Protein AF-A0A6G0NW87-F1 (afdb_monomer_lite)

Radius of gyration: 40.59 Å; chains: 1; bounding box: 112×56×101 Å

Structure (mmCIF, N/CA/C/O backbone):
data_AF-A0A6G0NW87-F1
#
_entry.id   AF-A0A6G0NW87-F1
#
loop_
_atom_site.group_PDB
_atom_site.id
_atom_site.type_symbol
_atom_site.label_atom_id
_atom_site.label_alt_id
_atom_site.label_comp_id
_atom_site.label_asym_id
_atom_site.label_entity_id
_atom_site.label_seq_id
_atom_site.pdbx_PDB_ins_code
_atom_site.Cartn_x
_atom_site.Cartn_y
_atom_site.Cartn_z
_atom_site.occupancy
_atom_site.B_iso_or_equiv
_atom_site.auth_seq_id
_atom_site.auth_comp_id
_atom_site.auth_asym_id
_atom_site.auth_atom_id
_atom_site.pdbx_PDB_model_num
ATOM 1 N N . MET A 1 1 ? 10.440 3.940 61.551 1.00 37.56 1 MET A N 1
ATOM 2 C CA . MET A 1 1 ? 10.810 2.574 61.961 1.00 37.56 1 MET A CA 1
ATOM 3 C C . MET A 1 1 ? 10.894 1.758 60.684 1.00 37.56 1 MET A C 1
ATOM 5 O O . MET A 1 1 ? 9.942 1.067 60.349 1.00 37.56 1 MET A O 1
ATOM 9 N N . ASP A 1 2 ? 11.809 2.117 59.775 1.00 33.50 2 ASP A N 1
ATOM 10 C CA . ASP A 1 2 ? 13.285 1.908 59.843 1.00 33.50 2 ASP A CA 1
ATOM 11 C C . ASP A 1 2 ? 13.566 0.399 59.711 1.00 33.50 2 ASP A C 1
ATOM 13 O O . ASP A 1 2 ? 12.894 -0.387 60.368 1.00 33.50 2 ASP A O 1
ATOM 17 N N . ASP A 1 3 ? 14.457 -0.127 58.872 1.00 35.22 3 ASP A N 1
ATOM 18 C CA . ASP A 1 3 ? 15.722 0.354 58.295 1.00 35.22 3 ASP A CA 1
ATOM 19 C C . ASP A 1 3 ? 16.051 -0.654 57.150 1.00 35.22 3 ASP A C 1
ATOM 21 O O . ASP A 1 3 ? 15.771 -1.843 57.297 1.00 35.22 3 ASP A O 1
ATOM 25 N N . SER A 1 4 ? 16.322 -0.280 55.897 1.00 35.00 4 SER A N 1
ATOM 26 C CA . SER A 1 4 ? 17.583 0.213 55.316 1.00 35.00 4 SER A CA 1
ATOM 27 C C . SER A 1 4 ? 18.805 -0.737 55.368 1.00 35.00 4 SER A C 1
ATOM 29 O O . SER A 1 4 ? 19.222 -1.208 56.415 1.00 35.00 4 SER A O 1
ATOM 31 N N . THR A 1 5 ? 19.425 -0.881 54.181 1.00 36.75 5 THR A N 1
ATOM 32 C CA . THR A 1 5 ? 20.883 -1.018 53.926 1.00 36.75 5 THR A CA 1
ATOM 33 C C . THR A 1 5 ? 21.513 -2.400 54.202 1.00 36.75 5 THR A C 1
ATOM 35 O O . THR A 1 5 ? 21.453 -2.940 55.295 1.00 36.75 5 THR A O 1
ATOM 38 N N . THR A 1 6 ? 22.194 -3.063 53.254 1.00 41.62 6 THR A N 1
ATOM 39 C CA . THR A 1 6 ? 23.522 -2.663 52.735 1.00 41.62 6 THR A CA 1
ATOM 40 C C . THR A 1 6 ? 23.941 -3.478 51.494 1.00 41.62 6 THR A C 1
ATOM 42 O O . THR A 1 6 ? 23.507 -4.617 51.340 1.00 41.62 6 THR A O 1
ATOM 45 N N . ALA A 1 7 ? 24.866 -2.892 50.713 1.00 37.69 7 ALA A N 1
ATOM 46 C CA . ALA A 1 7 ? 25.630 -3.363 49.540 1.00 37.69 7 ALA A CA 1
ATOM 47 C C . ALA A 1 7 ? 25.109 -2.751 48.223 1.00 37.69 7 ALA A C 1
ATOM 49 O O . ALA A 1 7 ? 24.300 -3.343 47.522 1.00 37.69 7 ALA A O 1
ATOM 50 N N . GLU A 1 8 ? 25.425 -1.512 47.832 1.00 30.61 8 GLU A N 1
ATOM 51 C CA . GLU A 1 8 ? 26.695 -0.765 47.887 1.00 30.61 8 GLU A CA 1
ATOM 52 C C . GLU A 1 8 ? 27.851 -1.497 47.197 1.00 30.61 8 GLU A C 1
ATOM 54 O O . GLU A 1 8 ? 28.526 -2.316 47.806 1.00 30.61 8 GLU A O 1
ATOM 59 N N . THR A 1 9 ? 28.079 -1.186 45.914 1.00 38.50 9 THR A N 1
ATOM 60 C CA . THR A 1 9 ? 29.419 -1.068 45.311 1.00 38.50 9 THR A CA 1
ATOM 61 C C . THR A 1 9 ? 29.331 -0.282 43.994 1.00 38.50 9 THR A C 1
ATOM 63 O O . THR A 1 9 ? 28.805 -0.749 42.989 1.00 38.50 9 THR A O 1
ATOM 66 N N . MET A 1 10 ? 29.916 0.919 44.050 1.00 41.19 10 MET A N 1
ATOM 67 C CA . MET A 1 10 ? 30.551 1.695 42.973 1.00 41.19 10 MET A CA 1
ATOM 68 C C . MET A 1 10 ? 29.694 2.523 42.003 1.00 41.19 10 MET A C 1
ATOM 70 O O . MET A 1 10 ? 29.423 2.176 40.856 1.00 41.19 10 MET A O 1
ATOM 74 N N . ARG A 1 11 ? 29.447 3.757 42.458 1.00 34.72 11 ARG A N 1
ATOM 75 C CA . ARG A 1 11 ? 29.495 4.985 41.651 1.00 34.72 11 ARG A CA 1
ATOM 76 C C . ARG A 1 11 ? 30.928 5.561 41.650 1.00 34.72 11 ARG A C 1
ATOM 78 O O . ARG A 1 11 ? 31.641 5.394 42.630 1.00 34.72 11 ARG A O 1
ATOM 85 N N . GLN A 1 12 ? 31.217 6.355 40.609 1.00 32.53 12 GLN A N 1
ATOM 86 C CA . GLN A 1 12 ? 32.223 7.438 40.484 1.00 32.53 12 GLN A CA 1
ATOM 87 C C . GLN A 1 12 ? 33.664 7.130 40.029 1.00 32.53 12 GLN A C 1
ATOM 89 O O . GLN A 1 12 ? 34.479 6.622 40.783 1.00 32.53 12 GLN A O 1
ATOM 94 N N . ALA A 1 13 ? 33.995 7.640 38.833 1.00 32.34 13 ALA A N 1
ATOM 95 C CA . ALA A 1 13 ? 35.024 8.669 38.572 1.00 32.34 13 ALA A CA 1
ATOM 96 C C . ALA A 1 13 ? 34.841 9.132 37.103 1.00 32.34 13 ALA A C 1
ATOM 98 O O . ALA A 1 13 ? 34.833 8.312 36.196 1.00 32.34 13 ALA A O 1
ATOM 99 N N . ALA A 1 14 ? 34.382 10.347 36.790 1.00 29.59 14 ALA A N 1
ATOM 100 C CA . ALA A 1 14 ? 35.086 11.631 36.837 1.00 29.59 14 ALA A CA 1
ATOM 101 C C . ALA A 1 14 ? 36.336 11.713 35.928 1.00 29.59 14 ALA A C 1
ATOM 103 O O . ALA A 1 14 ? 37.413 11.269 36.291 1.00 29.59 14 ALA A O 1
ATOM 104 N N . SER A 1 15 ? 36.157 12.413 34.799 1.00 31.42 15 SER A N 1
ATOM 105 C CA . SER A 1 15 ? 37.008 13.516 34.323 1.00 31.42 15 SER A CA 1
ATOM 106 C C . SER A 1 15 ? 38.495 13.257 34.023 1.00 31.42 15 SER A C 1
ATOM 108 O O . SER A 1 15 ? 39.329 13.281 34.922 1.00 31.42 15 SER A O 1
ATOM 110 N N . THR A 1 16 ? 38.868 13.210 32.737 1.00 34.62 16 THR A N 1
ATOM 111 C CA . THR A 1 16 ? 40.135 13.787 32.219 1.00 34.62 16 THR A CA 1
ATOM 112 C C . THR A 1 16 ? 39.983 14.011 30.701 1.00 34.62 16 THR A C 1
ATOM 114 O O . THR A 1 16 ? 39.721 13.067 29.970 1.00 34.62 16 THR A O 1
ATOM 117 N N . ARG A 1 17 ? 39.770 15.237 30.203 1.00 31.94 17 ARG A N 1
ATOM 118 C C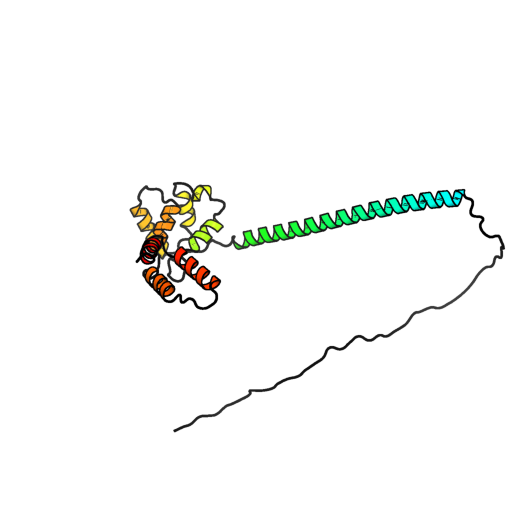A . ARG A 1 17 ? 40.740 16.294 29.838 1.00 31.94 17 ARG A CA 1
ATOM 119 C C . ARG A 1 17 ? 41.743 15.908 28.734 1.00 31.94 17 ARG A C 1
ATOM 121 O O . ARG A 1 17 ? 42.607 15.079 28.960 1.00 31.94 17 ARG A O 1
ATOM 128 N N . ASN A 1 18 ? 41.661 16.684 27.644 1.00 27.78 18 ASN A N 1
ATOM 129 C CA . ASN A 1 18 ? 42.747 17.218 26.810 1.00 27.78 18 ASN A CA 1
ATOM 130 C C . ASN A 1 18 ? 43.719 16.254 26.107 1.00 27.78 18 ASN A C 1
ATOM 132 O O . ASN A 1 18 ? 44.541 15.617 26.748 1.00 27.78 18 ASN A O 1
ATOM 136 N N . ALA A 1 19 ? 43.784 16.347 24.775 1.00 32.62 19 ALA A N 1
ATOM 137 C CA . ALA A 1 19 ? 44.780 17.169 24.064 1.00 32.62 19 ALA A CA 1
ATOM 138 C C . ALA A 1 19 ? 45.086 16.577 22.679 1.00 32.62 19 ALA A C 1
ATOM 140 O O . ALA A 1 19 ? 45.615 15.475 22.564 1.00 32.62 19 ALA A O 1
ATOM 141 N N . SER A 1 20 ? 44.844 17.360 21.629 1.00 39.28 20 SER A N 1
ATOM 142 C CA . SER A 1 20 ? 45.663 17.285 20.416 1.00 39.28 20 SER A CA 1
ATOM 143 C C . SER A 1 20 ? 47.097 17.715 20.748 1.00 39.28 20 SER A C 1
ATOM 145 O O . SER A 1 20 ? 47.278 18.615 21.573 1.00 39.28 20 SER A O 1
ATOM 147 N N . PRO A 1 21 ? 48.102 17.172 20.047 1.00 42.44 21 PRO A N 1
ATOM 148 C CA . PRO A 1 21 ? 49.174 18.047 19.581 1.00 42.44 21 PRO A CA 1
ATOM 149 C C . PRO A 1 21 ? 49.613 17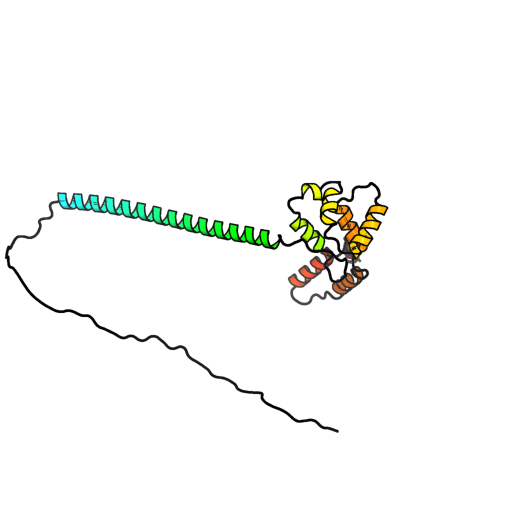.762 18.133 1.00 42.44 21 PRO A C 1
ATOM 151 O O . PRO A 1 21 ? 49.921 16.641 17.748 1.00 42.44 21 PRO A O 1
ATOM 154 N N . THR A 1 22 ? 49.580 18.837 17.348 1.00 32.06 22 THR A N 1
ATOM 155 C CA . THR A 1 22 ? 50.700 19.487 16.642 1.00 32.06 22 THR A CA 1
ATOM 156 C C . THR A 1 22 ? 51.795 18.648 15.966 1.00 32.06 22 THR A C 1
ATOM 158 O O . THR A 1 22 ? 52.480 17.833 16.572 1.00 32.06 22 THR A O 1
ATOM 161 N N . ALA A 1 23 ? 52.018 19.014 14.702 1.00 37.53 23 ALA A N 1
ATOM 162 C CA . ALA A 1 23 ? 53.145 18.690 13.836 1.00 37.53 23 ALA A CA 1
ATOM 163 C C . ALA A 1 23 ? 54.536 18.997 14.428 1.00 37.53 23 ALA A C 1
ATOM 165 O O . ALA A 1 23 ? 54.704 19.988 15.136 1.00 37.53 23 ALA A O 1
ATOM 166 N N . ALA A 1 24 ? 55.555 18.245 13.999 1.00 30.53 24 ALA A N 1
ATOM 167 C CA . ALA A 1 24 ? 56.928 18.741 13.909 1.00 30.53 24 ALA A CA 1
ATOM 168 C C . ALA A 1 24 ? 57.773 17.937 12.904 1.00 30.53 24 ALA A C 1
ATOM 170 O O . ALA A 1 24 ? 57.654 16.722 12.777 1.00 30.53 24 ALA A O 1
ATOM 171 N N . HIS A 1 25 ? 58.617 18.695 12.208 1.00 37.78 25 HIS A N 1
ATOM 172 C CA . HIS A 1 25 ? 59.636 18.340 11.226 1.00 37.78 25 HIS A CA 1
ATOM 173 C C . HIS A 1 25 ? 60.779 17.458 11.752 1.00 37.78 25 HIS A C 1
ATOM 175 O O . HIS A 1 25 ? 61.193 17.613 12.895 1.00 37.78 25 HIS A O 1
ATOM 181 N N . ALA A 1 26 ? 61.377 16.686 10.839 1.00 31.98 26 ALA A N 1
ATOM 182 C CA . ALA A 1 26 ? 62.820 16.463 10.599 1.00 31.98 26 ALA A CA 1
ATOM 183 C C . ALA A 1 26 ? 62.911 15.254 9.643 1.00 31.98 26 ALA A C 1
ATOM 185 O O . ALA A 1 26 ? 62.120 14.333 9.777 1.00 31.98 26 ALA A O 1
ATOM 186 N N . GLY A 1 27 ? 63.764 15.134 8.635 1.00 30.38 27 GLY A N 1
ATOM 187 C CA . GLY A 1 27 ? 65.020 15.778 8.291 1.00 30.38 27 GLY A CA 1
ATOM 188 C C . GLY A 1 27 ? 65.788 14.756 7.433 1.00 30.38 27 GLY A C 1
ATOM 189 O O . GLY A 1 27 ? 65.819 13.587 7.788 1.00 30.38 27 GLY A O 1
ATOM 190 N N . THR A 1 28 ? 66.302 15.215 6.291 1.00 33.25 28 THR A N 1
ATOM 191 C CA . THR A 1 28 ? 67.590 14.852 5.661 1.00 33.25 28 THR A CA 1
ATOM 192 C C . THR A 1 28 ? 67.989 13.370 5.540 1.00 33.25 28 THR A C 1
ATOM 194 O O . THR A 1 28 ? 68.260 12.731 6.541 1.00 33.25 28 THR A O 1
ATOM 197 N N . GLU A 1 29 ? 68.199 12.881 4.307 1.00 31.52 29 GLU A N 1
ATOM 198 C CA . GLU A 1 29 ? 69.538 12.482 3.812 1.00 31.52 29 GLU A CA 1
ATOM 199 C C . GLU A 1 29 ? 69.526 12.062 2.327 1.00 31.52 29 GLU A C 1
ATOM 201 O O . GLU A 1 29 ? 68.684 11.294 1.865 1.00 31.52 29 GLU A O 1
ATOM 206 N N . MET A 1 30 ? 70.482 12.620 1.575 1.00 42.97 30 MET A N 1
ATOM 207 C CA . MET A 1 30 ? 70.876 12.198 0.226 1.00 42.97 30 MET A CA 1
ATOM 208 C C . MET A 1 30 ? 71.778 10.958 0.282 1.00 42.97 30 MET A C 1
ATOM 210 O O . MET A 1 30 ? 72.373 10.677 1.320 1.00 42.97 30 MET A O 1
ATOM 214 N N . PRO A 1 31 ? 72.061 10.349 -0.882 1.00 41.50 31 PRO A N 1
ATOM 215 C CA . PRO A 1 31 ? 73.460 10.051 -1.170 1.00 41.50 31 PRO A CA 1
ATOM 216 C C . PRO A 1 31 ? 73.897 10.462 -2.588 1.00 41.50 31 PRO A C 1
ATOM 218 O O . PRO A 1 31 ? 73.309 10.090 -3.598 1.00 41.50 31 PRO A O 1
ATOM 221 N N . THR A 1 32 ? 75.007 11.193 -2.649 1.00 41.94 32 THR A N 1
ATOM 222 C CA . THR A 1 32 ? 76.050 11.112 -3.697 1.00 41.94 32 THR A CA 1
ATOM 223 C C . THR A 1 32 ? 77.360 10.830 -2.940 1.00 41.94 32 THR A C 1
ATOM 225 O O . THR A 1 32 ? 77.443 11.275 -1.791 1.00 41.94 32 THR A O 1
ATOM 228 N N . PRO A 1 33 ? 78.367 10.095 -3.466 1.00 51.69 33 PRO A N 1
ATOM 229 C CA . PRO A 1 33 ? 79.232 10.533 -4.586 1.00 51.69 33 PRO A CA 1
ATOM 230 C C . PRO A 1 33 ? 79.715 9.310 -5.443 1.00 51.69 33 PRO A C 1
ATOM 232 O O . PRO A 1 33 ? 79.203 8.218 -5.252 1.00 51.69 33 PRO A O 1
ATOM 235 N N . ALA A 1 34 ? 80.627 9.311 -6.426 1.00 34.09 34 ALA A N 1
ATOM 236 C CA . ALA A 1 34 ? 81.738 10.170 -6.828 1.00 34.09 34 ALA A CA 1
ATOM 237 C C . ALA A 1 34 ? 82.223 9.800 -8.262 1.00 34.09 34 ALA A C 1
ATOM 239 O O . ALA A 1 34 ? 82.185 8.625 -8.611 1.00 34.09 34 ALA A O 1
ATOM 240 N N . GLY A 1 35 ? 82.780 10.787 -8.991 1.00 31.31 35 GLY A N 1
ATOM 241 C CA . GLY A 1 35 ? 83.987 10.700 -9.855 1.00 31.31 35 GLY A CA 1
ATOM 242 C C . GLY A 1 35 ? 83.911 9.965 -11.214 1.00 31.31 35 GLY A C 1
ATOM 243 O O . GLY A 1 35 ? 83.289 8.923 -11.316 1.00 31.31 35 GLY A O 1
ATOM 244 N N . THR A 1 36 ? 84.548 10.366 -12.326 1.00 41.97 36 THR A N 1
ATOM 245 C CA . THR A 1 36 ? 85.457 11.476 -12.710 1.00 41.97 36 THR A CA 1
ATOM 246 C C . THR A 1 36 ? 85.565 11.463 -14.284 1.00 41.97 36 THR A C 1
ATOM 248 O O . THR A 1 36 ? 84.699 10.853 -14.904 1.00 41.97 36 THR A O 1
ATOM 251 N N . PRO A 1 37 ? 86.517 12.115 -15.004 1.00 50.75 37 PRO A N 1
ATOM 252 C CA . PRO A 1 37 ? 86.257 13.216 -15.949 1.00 50.75 37 PRO A CA 1
ATOM 253 C C . PRO A 1 37 ? 86.640 12.948 -17.432 1.00 50.75 37 PRO A C 1
ATOM 255 O O . PRO A 1 37 ? 87.342 11.989 -17.739 1.00 50.75 37 PRO A O 1
ATOM 258 N N . SER A 1 38 ? 86.267 13.863 -18.342 1.00 34.03 38 SER A N 1
ATOM 259 C CA . SER A 1 38 ? 86.937 14.256 -19.618 1.00 34.03 38 SER A CA 1
ATOM 260 C C . SER A 1 38 ? 85.890 14.944 -20.511 1.00 34.03 38 SER A C 1
ATOM 262 O O . SER A 1 38 ? 84.735 14.555 -20.473 1.00 34.03 38 SER A O 1
ATOM 264 N N . GLN A 1 39 ? 86.139 15.953 -21.338 1.00 36.84 39 GLN A N 1
ATOM 265 C CA . GLN A 1 39 ? 87.348 16.579 -21.857 1.00 36.84 39 GLN A CA 1
ATOM 266 C C . GLN A 1 39 ? 86.957 17.990 -22.348 1.00 36.84 39 GLN A C 1
ATOM 268 O O . GLN A 1 39 ? 85.783 18.288 -22.558 1.00 36.84 39 GLN A O 1
ATOM 273 N N . ALA A 1 40 ? 87.962 18.844 -22.513 1.00 37.28 40 ALA A N 1
ATOM 274 C CA . ALA A 1 40 ? 87.866 20.230 -22.950 1.00 37.28 40 ALA A CA 1
ATOM 275 C C . ALA A 1 40 ? 87.159 20.437 -24.302 1.00 37.28 40 ALA A C 1
ATOM 277 O O . ALA A 1 40 ? 87.256 19.596 -25.191 1.00 37.28 40 ALA A O 1
ATOM 278 N N . SER A 1 41 ? 86.600 21.634 -24.501 1.00 35.44 41 SER A N 1
ATOM 279 C CA . SER A 1 41 ? 86.991 22.504 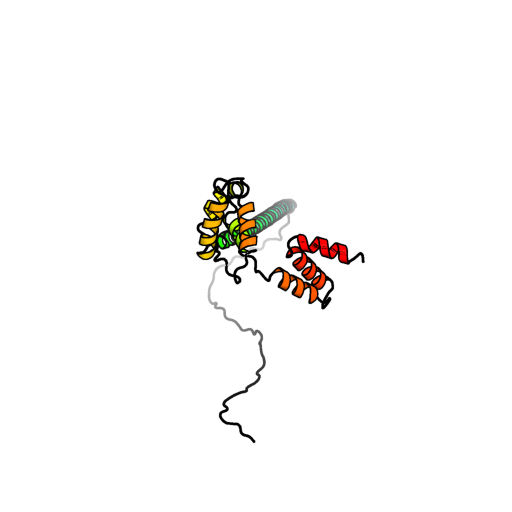-25.622 1.00 35.44 41 SER A CA 1
ATOM 280 C C . SER A 1 41 ? 86.415 23.908 -25.466 1.00 35.44 41 SER A C 1
ATOM 282 O O . SER A 1 41 ? 85.210 24.122 -25.366 1.00 35.44 41 SER A O 1
ATOM 284 N N . SER A 1 42 ? 87.331 24.866 -25.460 1.00 45.00 42 SER A N 1
ATOM 285 C CA . SER A 1 42 ? 87.119 26.294 -25.631 1.00 45.00 42 SER A CA 1
ATOM 286 C C . SER A 1 42 ? 86.520 26.572 -27.008 1.00 45.00 42 SER A C 1
ATOM 288 O O . SER A 1 42 ? 87.031 26.059 -28.000 1.00 45.00 42 SER A O 1
ATOM 290 N N . SER A 1 43 ? 85.513 27.439 -27.095 1.00 34.50 43 SER A N 1
ATOM 291 C CA . SER A 1 43 ? 85.227 28.234 -28.297 1.00 34.50 43 SER A CA 1
ATOM 292 C C . SER A 1 43 ? 84.340 29.417 -27.922 1.00 34.50 43 SER A C 1
ATOM 294 O O . SER A 1 43 ? 83.140 29.286 -27.703 1.00 34.50 43 SER A O 1
ATOM 296 N N . THR A 1 44 ? 84.971 30.582 -27.824 1.00 45.03 44 THR A N 1
ATOM 297 C CA . THR A 1 44 ? 84.339 31.901 -27.839 1.00 45.03 44 THR A CA 1
ATOM 298 C C . THR A 1 44 ? 83.539 32.076 -29.126 1.00 45.03 44 THR A C 1
ATOM 300 O O . THR A 1 44 ? 84.137 31.954 -30.192 1.00 45.03 44 THR A O 1
ATOM 303 N N . MET A 1 45 ? 82.248 32.428 -29.048 1.00 43.28 45 MET A N 1
ATOM 304 C CA . MET A 1 45 ? 81.533 33.141 -30.122 1.00 43.28 45 MET A CA 1
ATOM 305 C C . MET A 1 45 ? 80.163 33.715 -29.654 1.00 43.28 45 MET A C 1
ATOM 307 O O . MET A 1 45 ? 79.756 33.419 -28.534 1.00 43.28 45 MET A O 1
ATOM 311 N N . PRO A 1 46 ? 79.523 34.633 -30.416 1.00 51.09 46 PRO A N 1
ATOM 312 C CA . PRO A 1 46 ? 79.096 35.984 -30.008 1.00 51.09 46 PRO A CA 1
ATOM 313 C C . PRO A 1 46 ? 77.627 36.051 -29.516 1.00 51.09 46 PRO A C 1
ATOM 315 O O . PRO A 1 46 ? 76.934 35.035 -29.547 1.00 51.09 46 PRO A O 1
ATOM 318 N N . PRO A 1 47 ? 77.102 37.221 -29.076 1.00 56.03 47 PRO A N 1
ATOM 319 C CA . PRO A 1 47 ? 75.702 37.327 -28.653 1.00 56.03 47 PRO A CA 1
ATOM 320 C C . PRO A 1 47 ? 74.749 37.048 -29.832 1.00 56.03 47 PRO A C 1
ATOM 322 O O . PRO A 1 47 ? 75.047 37.459 -30.958 1.00 56.03 47 PRO A O 1
ATOM 325 N N . PRO A 1 48 ? 73.592 36.391 -29.618 1.00 54.78 48 PRO A N 1
ATOM 326 C CA . PRO A 1 48 ? 72.656 36.149 -30.701 1.00 54.78 48 PRO A CA 1
ATOM 327 C C . PRO A 1 48 ? 71.978 37.466 -31.093 1.00 54.78 48 PRO A C 1
ATOM 329 O O . PRO A 1 48 ? 71.232 38.064 -30.319 1.00 54.78 48 PRO A O 1
ATOM 332 N N . HIS A 1 49 ? 72.217 37.898 -32.329 1.00 54.91 49 HIS A N 1
ATOM 333 C CA . HIS A 1 49 ? 71.335 38.822 -33.030 1.00 54.91 49 HIS A CA 1
ATOM 334 C C . HIS A 1 49 ? 69.973 38.130 -33.210 1.00 54.91 49 HIS A C 1
ATOM 336 O O . HIS A 1 49 ? 69.861 37.134 -33.925 1.00 54.91 49 HIS A O 1
ATOM 342 N N . VAL A 1 50 ? 68.928 38.643 -32.562 1.00 54.25 50 VAL A N 1
ATOM 343 C CA . VAL A 1 50 ? 67.539 38.278 -32.869 1.00 54.25 50 VAL A CA 1
ATOM 344 C C . VAL A 1 50 ? 67.165 38.888 -34.222 1.00 54.25 50 VAL A C 1
ATOM 346 O O . VAL A 1 50 ? 66.910 40.083 -34.325 1.00 54.25 50 VAL A O 1
ATOM 349 N N . SER A 1 51 ? 67.177 38.089 -35.289 1.00 57.91 51 SER A N 1
ATOM 350 C CA . SER A 1 51 ? 66.590 38.488 -36.574 1.00 57.91 51 SER A CA 1
ATOM 351 C C . SER A 1 51 ? 65.078 38.688 -36.410 1.00 57.91 51 SER A C 1
ATOM 353 O O . SER A 1 51 ? 64.413 37.854 -35.807 1.00 57.91 51 SER A O 1
ATOM 355 N N . GLU A 1 52 ? 64.491 39.740 -36.982 1.00 55.72 52 GLU A N 1
ATOM 356 C CA . GLU A 1 52 ? 63.038 40.012 -36.900 1.00 55.72 52 GLU A CA 1
ATOM 357 C C . GLU A 1 52 ? 62.165 38.816 -37.347 1.00 55.72 52 GLU A C 1
ATOM 359 O O . GLU A 1 52 ? 61.055 38.618 -36.852 1.00 55.72 52 GLU A O 1
ATOM 364 N N . GLN A 1 53 ? 62.700 37.945 -38.211 1.00 57.56 53 GLN A N 1
ATOM 365 C CA . GLN A 1 53 ? 62.061 36.694 -38.635 1.00 57.56 53 GLN A CA 1
ATOM 366 C C . GLN A 1 53 ? 61.950 35.638 -37.519 1.00 57.56 53 GLN A C 1
ATOM 368 O O . GLN A 1 53 ? 60.955 34.912 -37.469 1.00 57.56 53 GLN A O 1
ATOM 373 N N . SER A 1 54 ? 62.914 35.556 -36.593 1.00 63.84 54 SER A N 1
ATOM 374 C CA . SER A 1 54 ? 62.829 34.627 -35.456 1.00 63.84 54 SER A CA 1
ATOM 375 C C . SER A 1 54 ? 61.823 35.113 -34.413 1.00 63.84 54 SER A C 1
ATOM 377 O O . SER A 1 54 ? 61.111 34.299 -33.825 1.00 63.84 54 SER A O 1
ATOM 379 N N . VAL A 1 55 ? 61.671 36.433 -34.260 1.00 71.75 55 VAL A N 1
ATOM 380 C CA . VAL A 1 55 ? 60.630 37.050 -33.422 1.00 71.75 55 VAL A CA 1
ATOM 381 C C . VAL A 1 55 ? 59.233 36.761 -33.984 1.00 71.75 55 VAL A C 1
ATOM 383 O O . VAL A 1 55 ? 58.335 36.388 -33.227 1.00 71.75 55 VAL A O 1
ATOM 386 N N . LEU A 1 56 ? 59.052 36.850 -35.308 1.00 75.38 56 LEU A N 1
ATOM 387 C CA . LEU A 1 56 ? 57.773 36.564 -35.968 1.00 75.38 56 LEU A CA 1
ATOM 388 C C . LEU A 1 56 ? 57.374 35.082 -35.854 1.00 75.38 56 LEU A C 1
ATOM 390 O O . LEU A 1 56 ? 56.229 34.764 -35.527 1.00 75.38 56 LEU A O 1
ATOM 394 N N . MET A 1 57 ? 58.327 34.167 -36.057 1.00 81.19 57 MET A N 1
ATOM 395 C CA . MET A 1 57 ? 58.102 32.726 -35.899 1.00 81.19 57 MET A CA 1
ATOM 396 C C . MET A 1 57 ? 57.798 32.360 -34.442 1.00 81.19 57 MET A C 1
ATOM 398 O O . MET A 1 57 ? 56.903 31.558 -34.170 1.00 81.19 57 MET A O 1
ATOM 402 N N . GLN A 1 58 ? 58.463 33.020 -33.492 1.00 81.56 58 GLN A N 1
ATOM 403 C CA . GLN A 1 58 ? 58.168 32.861 -32.075 1.00 81.56 58 GLN A CA 1
ATOM 404 C C . GLN A 1 58 ? 56.780 33.415 -31.714 1.00 81.56 58 GLN A C 1
ATOM 406 O O . GLN A 1 58 ? 56.085 32.822 -30.895 1.00 81.56 58 GLN A O 1
ATOM 411 N N . MET A 1 59 ? 56.327 34.504 -32.340 1.00 79.88 59 MET A N 1
ATOM 412 C CA . MET A 1 59 ? 54.990 35.062 -32.112 1.00 79.88 59 MET A CA 1
ATOM 413 C C . MET A 1 59 ? 53.878 34.168 -32.674 1.00 79.88 59 MET A C 1
ATOM 415 O O . MET A 1 59 ? 52.884 33.931 -31.988 1.00 79.88 59 MET A O 1
ATOM 419 N N . MET A 1 60 ? 54.073 33.598 -33.865 1.00 85.00 60 MET A N 1
ATOM 420 C CA . MET A 1 60 ? 53.146 32.619 -34.443 1.00 85.00 60 MET A CA 1
ATOM 421 C C . MET A 1 60 ? 53.065 31.351 -33.585 1.00 85.00 60 MET A C 1
ATOM 423 O O . MET A 1 60 ? 51.974 30.844 -33.329 1.00 85.00 60 MET A O 1
ATOM 427 N N . GLN A 1 61 ? 54.202 30.883 -33.059 1.00 84.81 61 GLN A N 1
ATOM 428 C CA . GLN A 1 61 ? 54.231 29.742 -32.148 1.00 84.81 61 GLN A CA 1
ATOM 429 C C . GLN A 1 61 ? 53.525 30.047 -30.823 1.00 84.81 61 GLN A C 1
ATOM 431 O O . GLN A 1 61 ? 52.747 29.226 -30.345 1.00 84.81 61 GLN A O 1
ATOM 436 N N . ARG A 1 62 ? 53.716 31.243 -30.253 1.00 84.19 62 ARG A N 1
ATOM 437 C CA . ARG A 1 62 ? 52.988 31.684 -29.051 1.00 84.19 62 ARG A CA 1
ATOM 438 C C . ARG A 1 62 ? 51.477 31.753 -29.294 1.00 84.19 62 ARG A C 1
ATOM 440 O O . ARG A 1 62 ? 50.719 31.344 -28.421 1.00 84.19 62 ARG A O 1
ATOM 447 N N . MET A 1 63 ? 51.040 32.203 -30.472 1.00 84.12 63 MET A N 1
ATOM 448 C CA . MET A 1 63 ? 49.620 32.250 -30.841 1.00 84.12 63 MET A CA 1
ATOM 449 C C . MET A 1 63 ? 49.023 30.848 -31.020 1.00 84.12 63 MET A C 1
ATOM 451 O O . MET A 1 63 ? 47.949 30.571 -30.489 1.00 84.12 63 MET A O 1
ATOM 455 N N . ALA A 1 64 ? 49.735 29.943 -31.695 1.00 86.50 64 ALA A N 1
ATOM 456 C CA . ALA A 1 64 ? 49.307 28.555 -31.865 1.00 86.50 64 ALA A CA 1
ATOM 457 C C . ALA A 1 64 ? 49.224 27.815 -30.520 1.00 86.50 64 ALA A C 1
ATOM 459 O O . ALA A 1 64 ? 48.241 27.129 -30.245 1.00 86.50 64 ALA A O 1
ATOM 460 N N . VAL A 1 65 ? 50.216 28.009 -29.643 1.00 88.06 65 VAL A N 1
ATOM 461 C CA . VAL A 1 65 ? 50.207 27.446 -28.285 1.00 88.06 65 VAL A CA 1
ATOM 462 C C . VAL A 1 65 ? 49.058 28.033 -27.466 1.00 88.06 65 VAL A C 1
ATOM 464 O O . VAL A 1 65 ? 48.341 27.283 -26.813 1.00 88.06 65 VAL A O 1
ATOM 467 N N . GLN A 1 66 ? 48.823 29.347 -27.526 1.00 86.75 66 GLN A N 1
ATOM 468 C CA . GLN A 1 66 ? 47.723 29.984 -26.797 1.00 86.75 66 GLN A CA 1
ATOM 469 C C . GLN A 1 66 ? 46.351 29.477 -27.259 1.00 86.75 66 GLN A C 1
ATOM 471 O O . GLN A 1 66 ? 45.494 29.175 -26.427 1.00 86.75 66 GLN A O 1
ATOM 476 N N . GLN A 1 67 ? 46.148 29.340 -28.571 1.00 86.50 67 GLN A N 1
ATOM 477 C CA . GLN A 1 67 ? 44.914 28.788 -29.126 1.00 86.50 67 GLN A CA 1
ATOM 478 C C . GLN A 1 67 ? 44.724 27.325 -28.709 1.00 86.50 67 GLN A C 1
ATOM 480 O O . GLN A 1 67 ? 43.625 26.936 -28.310 1.00 86.50 67 GLN A O 1
ATOM 485 N N . HIS A 1 68 ? 45.799 26.534 -28.722 1.00 87.88 68 HIS A N 1
ATOM 486 C CA . HIS A 1 68 ? 45.765 25.142 -28.288 1.00 87.88 68 HIS A CA 1
ATOM 487 C C . HIS A 1 68 ? 45.432 25.006 -26.795 1.00 87.88 68 HIS A C 1
ATOM 489 O O . HIS A 1 68 ? 44.598 24.181 -26.424 1.00 87.88 68 HIS A O 1
ATOM 495 N N . VAL A 1 69 ? 46.008 25.851 -25.935 1.00 87.44 69 VAL A N 1
ATOM 496 C CA . VAL A 1 69 ? 45.710 25.874 -24.492 1.00 87.44 69 VAL A CA 1
ATOM 497 C C . VAL A 1 69 ? 44.242 26.217 -24.236 1.00 87.44 69 VAL A C 1
ATOM 499 O O . VAL A 1 69 ? 43.594 25.557 -23.427 1.00 87.44 69 VAL A O 1
ATOM 502 N N . MET A 1 70 ? 43.686 27.197 -24.953 1.00 87.06 70 MET A N 1
ATOM 503 C CA . MET A 1 70 ? 42.277 27.580 -24.813 1.00 87.06 70 MET A CA 1
ATOM 504 C C . MET A 1 70 ? 41.329 26.453 -25.246 1.00 87.06 70 MET A C 1
ATOM 506 O O . MET A 1 70 ? 40.362 26.146 -24.550 1.00 87.06 70 MET A O 1
ATOM 510 N N . GLN A 1 71 ? 41.631 25.802 -26.370 1.00 88.06 71 GLN A N 1
ATOM 511 C CA . GLN A 1 71 ? 40.828 24.694 -26.884 1.00 88.06 71 GLN A CA 1
ATOM 512 C C . GLN A 1 71 ? 40.899 23.470 -25.958 1.00 88.06 71 GLN A C 1
ATOM 514 O O . GLN A 1 71 ? 39.881 22.838 -25.680 1.00 88.06 71 GLN A O 1
ATOM 519 N N . THR A 1 72 ? 42.084 23.189 -25.411 1.00 90.25 72 THR A N 1
ATOM 520 C CA . THR A 1 72 ? 42.299 22.102 -24.448 1.00 90.25 72 THR A CA 1
ATOM 521 C C . THR A 1 72 ? 41.549 22.364 -23.142 1.00 90.25 72 THR A C 1
ATOM 523 O O . THR A 1 72 ? 40.891 21.467 -22.619 1.00 90.25 72 THR A O 1
ATOM 526 N N . GLN A 1 73 ? 41.578 23.602 -22.637 1.00 89.12 73 GLN A N 1
ATOM 527 C CA . GLN A 1 73 ? 40.841 23.987 -21.432 1.00 89.12 73 GLN A CA 1
ATOM 528 C C . GLN A 1 73 ? 39.325 23.807 -21.612 1.00 89.12 73 GLN A C 1
ATOM 530 O O . GLN A 1 73 ? 38.659 23.274 -20.724 1.00 89.12 73 GLN A O 1
ATOM 535 N N . GLN A 1 74 ? 38.780 24.200 -22.768 1.00 88.19 74 GLN A N 1
ATOM 536 C CA . GLN A 1 74 ? 37.355 24.030 -23.062 1.00 88.19 74 GLN A CA 1
ATOM 537 C C . GLN A 1 74 ? 36.951 22.547 -23.069 1.00 88.19 74 GLN A C 1
ATOM 539 O O . GLN A 1 74 ? 35.939 22.184 -22.468 1.00 88.19 74 GLN A O 1
ATOM 544 N N . GLN A 1 75 ? 37.762 21.684 -23.688 1.00 91.62 75 GLN A N 1
ATOM 545 C CA . GLN A 1 75 ? 37.505 20.242 -23.715 1.00 91.62 75 GLN A CA 1
ATOM 546 C C . GLN A 1 75 ? 37.571 19.616 -22.320 1.00 91.62 75 GLN A C 1
ATOM 548 O O . GLN A 1 75 ? 36.718 18.801 -21.974 1.00 91.62 75 GLN A O 1
ATOM 553 N N . GLN A 1 76 ? 38.539 20.019 -21.492 1.00 88.56 76 GLN A N 1
ATOM 554 C CA . GLN A 1 76 ? 38.637 19.539 -20.111 1.00 88.56 76 GLN A CA 1
ATOM 555 C C . GLN A 1 76 ? 37.405 19.920 -19.285 1.00 88.56 76 GLN A C 1
ATOM 557 O O . GLN A 1 76 ? 36.876 19.085 -18.552 1.00 88.56 76 GLN A O 1
ATOM 562 N N . PHE A 1 77 ? 36.910 21.152 -19.434 1.00 92.94 77 PHE A N 1
ATOM 563 C CA . PHE A 1 77 ? 35.702 21.595 -18.742 1.00 92.94 77 PHE A CA 1
ATOM 564 C C . PHE A 1 77 ? 34.459 20.814 -19.190 1.00 92.94 77 PHE A C 1
ATOM 566 O O . PHE A 1 77 ? 33.651 20.397 -18.358 1.00 92.94 77 PHE A O 1
ATOM 573 N N . GLN A 1 78 ? 34.328 20.554 -20.492 1.00 90.69 78 GLN A N 1
ATOM 574 C CA . GLN A 1 78 ? 33.213 19.781 -21.035 1.00 90.69 78 GLN A CA 1
ATOM 575 C C . GLN A 1 78 ? 33.243 18.320 -20.564 1.00 90.69 78 GLN A C 1
ATOM 577 O O . GLN A 1 78 ? 32.221 17.797 -20.120 1.00 90.69 78 GLN A O 1
ATOM 582 N N . ALA A 1 79 ? 34.420 17.689 -20.570 1.00 93.69 79 ALA A N 1
ATOM 583 C CA . ALA A 1 79 ? 34.598 16.332 -20.058 1.00 93.69 79 ALA A CA 1
ATOM 584 C C . ALA A 1 79 ? 34.255 16.233 -18.562 1.00 93.69 79 ALA A C 1
ATOM 586 O O . ALA A 1 79 ? 33.613 15.273 -18.134 1.00 93.69 79 ALA A O 1
ATOM 587 N N . PHE A 1 80 ? 34.627 17.246 -17.774 1.00 94.00 80 PHE A N 1
ATOM 588 C CA . PHE A 1 80 ? 34.288 17.313 -16.355 1.00 94.00 80 PHE A CA 1
ATOM 589 C C . PHE A 1 80 ? 32.773 17.423 -16.122 1.00 94.00 80 PHE A C 1
ATOM 591 O O . PHE A 1 80 ? 32.221 16.677 -15.312 1.00 94.00 80 PHE A O 1
ATOM 598 N N . LEU A 1 81 ? 32.084 18.303 -16.856 1.00 93.44 81 LEU A N 1
ATOM 599 C CA . LEU A 1 81 ? 30.626 18.453 -16.777 1.00 93.44 81 LEU A CA 1
ATOM 600 C C . LEU A 1 81 ? 29.893 17.164 -17.154 1.00 93.44 81 LEU A C 1
ATOM 602 O O . LEU A 1 81 ? 28.977 16.744 -16.447 1.00 93.44 81 LEU A O 1
ATOM 606 N N . GLU A 1 82 ? 30.310 16.508 -18.238 1.00 93.88 82 GLU A N 1
ATOM 607 C CA . GLU A 1 82 ? 29.735 15.222 -18.627 1.00 93.88 82 GLU A CA 1
ATOM 608 C C . GLU A 1 82 ? 29.954 14.156 -17.557 1.00 93.88 82 GLU A C 1
ATOM 610 O O . GLU A 1 82 ? 29.039 13.393 -17.248 1.00 93.88 82 GLU A O 1
ATOM 615 N N . GLN A 1 83 ? 31.149 14.101 -16.966 1.00 92.69 83 GLN A N 1
ATOM 616 C CA . GLN A 1 83 ? 31.440 13.158 -15.895 1.00 92.69 83 GLN A CA 1
ATOM 617 C C . GLN A 1 83 ? 30.561 13.425 -14.667 1.00 92.69 83 GLN A C 1
ATOM 619 O O . GLN A 1 83 ? 29.986 12.485 -14.116 1.00 92.69 83 GLN A O 1
ATOM 624 N N . GLN A 1 84 ? 30.397 14.691 -14.276 1.00 89.00 84 GLN A N 1
ATOM 625 C CA . GLN A 1 84 ? 29.525 15.083 -13.170 1.00 89.00 84 GLN A CA 1
ATOM 626 C C . GLN A 1 84 ? 28.064 14.689 -13.439 1.00 89.00 84 GLN A C 1
ATOM 628 O O . GLN A 1 84 ? 27.424 14.091 -12.572 1.00 89.00 84 GLN A O 1
ATOM 633 N N . ALA A 1 85 ? 27.557 14.945 -14.649 1.00 92.38 85 ALA A N 1
ATOM 634 C CA . ALA A 1 85 ? 26.200 14.578 -15.049 1.00 92.38 85 ALA A CA 1
ATOM 635 C C . ALA A 1 85 ? 25.986 13.056 -15.054 1.00 92.38 85 ALA A C 1
ATOM 637 O O . ALA A 1 85 ? 24.951 12.572 -14.593 1.00 92.38 85 ALA A O 1
ATOM 638 N N . ARG A 1 86 ? 26.975 12.281 -15.521 1.00 91.44 86 ARG A N 1
ATOM 639 C CA . ARG A 1 86 ? 26.928 10.809 -15.494 1.00 91.44 86 ARG A CA 1
ATOM 640 C C . ARG A 1 86 ? 26.860 10.282 -14.066 1.00 91.44 86 ARG A C 1
ATOM 642 O O . ARG A 1 86 ? 25.980 9.482 -13.768 1.00 91.44 86 ARG A O 1
ATOM 649 N N . VAL A 1 87 ? 27.726 10.768 -13.176 1.00 93.38 87 VAL A N 1
ATOM 650 C CA . VAL A 1 87 ? 27.734 10.352 -11.763 1.00 93.38 87 VAL A CA 1
ATOM 651 C C . VAL A 1 87 ? 26.411 10.701 -11.080 1.00 93.38 87 VAL A C 1
ATOM 653 O O . VAL A 1 87 ? 25.862 9.880 -10.346 1.00 93.38 87 VAL A O 1
ATOM 656 N N . GLN A 1 88 ? 25.863 11.890 -11.343 1.00 85.56 88 GLN A N 1
ATOM 657 C CA . GLN A 1 88 ? 24.577 12.302 -10.784 1.00 85.56 88 GLN A CA 1
ATOM 658 C C . GLN A 1 88 ? 23.424 11.423 -11.291 1.00 85.56 88 GLN A C 1
ATOM 660 O O . GLN A 1 88 ? 22.607 10.972 -10.486 1.00 85.56 88 GLN A O 1
ATOM 665 N N . ASN A 1 89 ? 23.378 11.133 -12.595 1.00 91.62 89 ASN A N 1
ATOM 666 C CA . ASN A 1 89 ? 22.373 10.244 -13.176 1.00 91.62 89 ASN A CA 1
ATOM 667 C C . ASN A 1 89 ? 22.493 8.819 -12.634 1.00 91.62 89 ASN A C 1
ATOM 669 O O . ASN A 1 89 ? 21.481 8.234 -12.261 1.00 91.62 89 ASN A O 1
ATOM 673 N N . GLU A 1 90 ? 23.707 8.276 -12.519 1.00 91.62 90 GLU A N 1
ATOM 674 C CA . GLU A 1 90 ? 23.922 6.956 -11.924 1.00 91.62 90 GLU A CA 1
ATOM 675 C C . GLU A 1 90 ? 23.469 6.904 -10.463 1.00 91.62 90 GLU A C 1
ATOM 677 O O . GLU A 1 90 ? 22.868 5.915 -10.040 1.00 91.62 90 GLU A O 1
ATOM 682 N N . LEU A 1 91 ? 23.743 7.951 -9.678 1.00 87.62 91 LEU A N 1
ATOM 683 C CA . LEU A 1 91 ? 23.323 8.019 -8.280 1.00 87.62 91 LEU A CA 1
ATOM 684 C C . LEU A 1 91 ? 21.797 8.103 -8.164 1.00 87.62 91 LEU A C 1
ATOM 686 O O . LEU A 1 91 ? 21.205 7.357 -7.383 1.00 87.62 91 LEU A O 1
ATOM 690 N N . PHE A 1 92 ? 21.161 8.958 -8.969 1.00 88.19 92 PHE A N 1
ATOM 691 C CA . PHE A 1 92 ? 19.706 9.083 -9.021 1.00 88.19 92 PHE A CA 1
ATOM 692 C C . PHE A 1 92 ? 19.048 7.773 -9.461 1.00 88.19 92 PHE A C 1
ATOM 694 O O . PHE A 1 92 ? 18.100 7.306 -8.833 1.00 88.19 92 PHE A O 1
ATOM 701 N N . GLU A 1 93 ? 19.584 7.125 -10.494 1.00 89.06 93 GLU A N 1
ATOM 702 C CA . GLU A 1 93 ? 19.077 5.850 -10.984 1.00 89.06 93 GLU A CA 1
ATOM 703 C C . GLU A 1 93 ? 19.265 4.736 -9.944 1.00 89.06 93 GLU A C 1
ATOM 705 O O . GLU A 1 93 ? 18.341 3.955 -9.705 1.00 89.06 93 GLU A O 1
ATOM 710 N N . LYS A 1 94 ? 20.417 4.679 -9.259 1.00 79.06 94 LYS A N 1
ATOM 711 C CA . LYS A 1 94 ? 20.647 3.751 -8.138 1.00 79.06 94 LYS A CA 1
ATOM 712 C C . LYS A 1 94 ? 19.671 4.001 -6.992 1.00 79.06 94 LYS A C 1
ATOM 714 O O . LYS A 1 94 ? 19.132 3.040 -6.448 1.00 79.06 94 LYS A O 1
ATOM 719 N N . GLN A 1 95 ? 19.391 5.258 -6.651 1.00 76.25 95 GLN A N 1
ATOM 720 C CA . GLN A 1 95 ? 18.430 5.612 -5.605 1.00 76.25 95 GLN A CA 1
ATOM 721 C C . GLN A 1 95 ? 16.992 5.255 -6.004 1.00 76.25 95 GLN A C 1
ATOM 723 O O . GLN A 1 95 ? 16.264 4.667 -5.203 1.00 76.25 95 GLN A O 1
ATOM 728 N N . ALA A 1 96 ? 16.597 5.522 -7.250 1.00 72.94 96 ALA A N 1
ATOM 729 C CA . ALA A 1 96 ? 15.297 5.136 -7.791 1.00 72.94 96 ALA A CA 1
ATOM 730 C C . ALA A 1 96 ? 15.128 3.607 -7.817 1.00 72.94 96 ALA A C 1
ATOM 732 O O . ALA A 1 96 ? 14.086 3.089 -7.412 1.00 72.94 96 ALA A O 1
ATOM 733 N N . LYS A 1 97 ? 16.166 2.863 -8.223 1.00 73.12 97 LYS A N 1
ATOM 734 C CA . LYS A 1 97 ? 16.188 1.391 -8.185 1.00 73.12 97 LYS A CA 1
ATOM 735 C C . LYS A 1 97 ? 16.105 0.860 -6.753 1.00 73.12 97 LYS A C 1
ATOM 737 O O . LYS A 1 97 ? 15.298 -0.027 -6.498 1.00 73.12 97 LYS A O 1
ATOM 742 N N . ALA A 1 98 ? 16.861 1.429 -5.814 1.00 61.41 98 ALA A N 1
ATOM 743 C CA . ALA A 1 98 ? 16.828 1.037 -4.405 1.00 61.41 98 ALA A CA 1
ATOM 744 C C . ALA A 1 98 ? 15.466 1.326 -3.749 1.00 61.41 98 ALA A C 1
ATOM 746 O O . ALA A 1 98 ? 14.961 0.501 -2.990 1.00 61.41 98 ALA A O 1
ATOM 747 N N . SER A 1 99 ? 14.831 2.458 -4.075 1.00 57.75 99 SER A N 1
ATOM 748 C CA . SER A 1 99 ? 13.473 2.787 -3.624 1.00 57.75 99 SER A CA 1
ATOM 749 C C . SER A 1 99 ? 12.439 1.801 -4.178 1.00 57.75 99 SER A C 1
ATOM 751 O O . SER A 1 99 ? 11.624 1.303 -3.408 1.00 57.75 99 SER A O 1
ATOM 753 N N . ARG A 1 100 ? 12.534 1.427 -5.463 1.00 58.28 100 ARG A N 1
ATOM 754 C CA . ARG A 1 100 ? 11.699 0.375 -6.078 1.00 58.28 100 ARG A CA 1
ATOM 755 C C . ARG A 1 100 ? 11.987 -1.034 -5.549 1.00 58.28 100 ARG A C 1
ATOM 757 O O . ARG A 1 100 ? 11.167 -1.926 -5.717 1.00 58.28 100 ARG A O 1
ATOM 764 N N . GLN A 1 101 ? 13.165 -1.280 -4.977 1.00 53.59 101 GLN A N 1
ATOM 765 C CA . GLN A 1 101 ? 13.516 -2.575 -4.388 1.00 53.59 101 GLN A CA 1
ATOM 766 C C . GLN A 1 101 ? 13.038 -2.714 -2.942 1.00 53.59 101 GLN A C 1
ATOM 768 O O . GLN A 1 101 ? 12.662 -3.815 -2.553 1.00 53.59 101 GLN A O 1
ATOM 773 N N . ARG A 1 102 ? 12.978 -1.627 -2.159 1.00 54.16 102 ARG A N 1
ATOM 774 C CA . ARG A 1 102 ? 12.371 -1.667 -0.814 1.00 54.16 102 ARG A CA 1
ATOM 775 C C . ARG A 1 102 ? 10.880 -2.024 -0.851 1.00 54.16 102 ARG A C 1
ATOM 777 O O . ARG A 1 102 ? 10.393 -2.608 0.107 1.00 54.16 102 ARG A O 1
ATOM 784 N N . SER A 1 103 ? 10.189 -1.749 -1.959 1.00 54.09 103 SER A N 1
ATOM 785 C CA . SER A 1 103 ? 8.791 -2.142 -2.191 1.00 54.09 103 SER A CA 1
ATOM 786 C C . SER A 1 103 ? 8.606 -3.542 -2.807 1.00 54.09 103 SER A C 1
ATOM 788 O O . SER A 1 103 ? 7.472 -3.997 -2.942 1.00 54.09 103 SER A O 1
ATOM 790 N N . LYS A 1 104 ? 9.694 -4.263 -3.138 1.00 55.16 104 LYS A N 1
ATOM 791 C CA . LYS A 1 104 ? 9.669 -5.646 -3.669 1.00 55.16 104 LYS A CA 1
ATOM 792 C C . LYS A 1 104 ? 9.675 -6.744 -2.592 1.00 55.16 104 LYS A C 1
ATOM 794 O O . LYS A 1 104 ? 9.865 -7.912 -2.925 1.00 55.16 104 LYS A O 1
ATOM 799 N N . GLY A 1 105 ? 9.501 -6.397 -1.317 1.00 65.75 105 GLY A N 1
ATOM 800 C CA . GLY A 1 105 ? 9.134 -7.394 -0.307 1.00 65.75 105 GLY A CA 1
ATOM 801 C C . GLY A 1 105 ? 7.755 -7.985 -0.620 1.00 65.75 105 GLY A C 1
ATOM 802 O O . GLY A 1 105 ? 6.964 -7.346 -1.312 1.00 65.75 105 GLY A O 1
ATOM 803 N N . GLU A 1 106 ? 7.468 -9.195 -0.136 1.00 76.44 106 GLU A N 1
ATOM 804 C CA . GLU A 1 106 ? 6.103 -9.740 -0.172 1.00 76.44 106 GLU A CA 1
ATOM 805 C C . GLU A 1 106 ? 5.145 -8.702 0.439 1.00 76.44 106 GLU A C 1
ATOM 807 O O . GLU A 1 106 ? 5.485 -8.118 1.479 1.00 76.44 106 GLU A O 1
ATOM 812 N N . PRO A 1 107 ? 3.998 -8.399 -0.198 1.00 84.44 107 PRO A N 1
ATOM 813 C CA . PRO A 1 107 ? 3.136 -7.359 0.321 1.00 84.44 107 PRO A CA 1
ATOM 814 C C . PRO A 1 107 ? 2.610 -7.765 1.702 1.00 84.44 107 PRO A C 1
ATOM 816 O O . PRO A 1 107 ? 2.419 -8.954 1.985 1.00 84.44 107 PRO A O 1
ATOM 819 N N . PRO A 1 108 ? 2.411 -6.783 2.595 1.00 87.69 108 PRO A N 1
ATOM 820 C CA . PRO A 1 108 ? 2.067 -7.060 3.978 1.00 87.69 108 PRO A CA 1
ATOM 821 C C . PRO A 1 108 ? 0.742 -7.817 4.052 1.00 87.69 108 PRO A C 1
ATOM 823 O O . PRO A 1 108 ? -0.211 -7.494 3.341 1.00 87.69 108 PRO A O 1
ATOM 826 N N . LYS A 1 109 ? 0.659 -8.805 4.947 1.00 91.31 109 LYS A N 1
ATOM 827 C CA . LYS A 1 109 ? -0.615 -9.454 5.266 1.00 91.31 109 LYS A CA 1
ATOM 828 C C . LYS A 1 109 ? -1.405 -8.609 6.256 1.00 91.31 109 LYS A C 1
ATOM 830 O O . LYS A 1 109 ? -0.823 -8.096 7.206 1.00 91.31 109 LYS A O 1
ATOM 835 N N . PHE A 1 110 ? -2.718 -8.516 6.064 1.00 92.50 110 PHE A N 1
ATOM 836 C CA . PHE A 1 110 ? -3.606 -7.813 6.992 1.00 92.50 110 PHE A CA 1
ATOM 837 C C . PHE A 1 110 ? -4.453 -8.785 7.800 1.00 92.50 110 PHE A C 1
ATOM 839 O O . PHE A 1 110 ? -5.301 -9.483 7.246 1.00 92.50 110 PHE A O 1
ATOM 846 N N . ASN A 1 111 ? -4.254 -8.827 9.116 1.00 89.31 111 ASN A N 1
ATOM 847 C CA . ASN A 1 111 ? -4.958 -9.757 9.998 1.00 89.31 111 ASN A CA 1
ATOM 848 C C . ASN A 1 111 ? -6.263 -9.190 10.566 1.00 89.31 111 ASN A C 1
ATOM 850 O O . ASN A 1 111 ? -7.002 -9.928 11.223 1.00 89.31 111 ASN A O 1
ATOM 854 N N . GLY A 1 112 ? -6.575 -7.918 10.306 1.00 86.44 112 GLY A N 1
ATOM 855 C CA . GLY A 1 112 ? -7.785 -7.275 10.817 1.00 86.44 112 GLY A CA 1
ATOM 856 C C . GLY A 1 112 ? -7.717 -6.994 12.315 1.00 86.44 112 GLY A C 1
ATOM 857 O O . GLY A 1 112 ? -8.752 -6.966 12.979 1.00 86.44 112 GLY A O 1
ATOM 858 N N . SER A 1 113 ? -6.511 -6.859 12.871 1.00 83.62 113 SER A N 1
ATOM 859 C CA . SER A 1 113 ? -6.319 -6.537 14.283 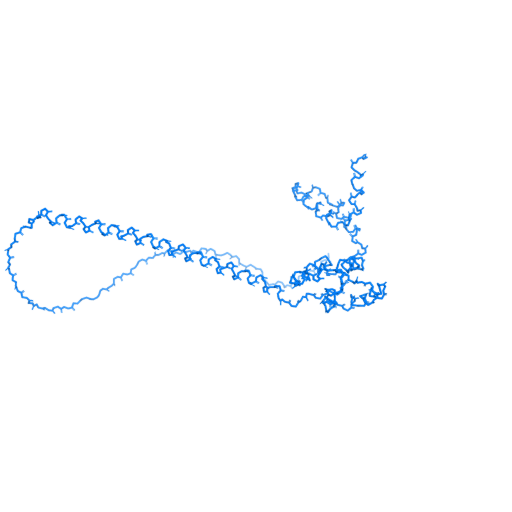1.00 83.62 113 SER A CA 1
ATOM 860 C C . SER A 1 113 ? -6.301 -5.024 14.514 1.00 83.62 113 SER A C 1
ATOM 862 O O . SER A 1 113 ? -5.789 -4.277 13.689 1.00 83.62 113 SER A O 1
ATOM 864 N N . ALA A 1 114 ? -6.759 -4.570 15.685 1.00 76.00 114 ALA A N 1
ATOM 865 C CA . ALA A 1 114 ? -6.741 -3.149 16.068 1.00 76.00 114 ALA A CA 1
ATOM 866 C C . ALA A 1 114 ? -5.322 -2.549 16.220 1.00 76.00 114 ALA A C 1
ATOM 868 O O . ALA A 1 114 ? -5.161 -1.353 16.440 1.00 76.00 114 ALA A O 1
ATOM 869 N N . LYS A 1 115 ? -4.274 -3.382 16.159 1.00 77.31 115 LYS A N 1
ATOM 870 C CA . LYS A 1 115 ? -2.873 -2.936 16.183 1.00 77.31 115 LYS A CA 1
ATOM 871 C C . LYS A 1 115 ? -2.350 -2.594 14.786 1.00 77.31 115 LYS A C 1
ATOM 873 O O . LYS A 1 115 ? -1.337 -1.911 14.677 1.00 77.31 115 LYS A O 1
ATOM 878 N N . GLU A 1 116 ? -2.990 -3.114 13.742 1.00 82.56 116 GLU A N 1
ATOM 879 C CA . GLU A 1 116 ? -2.619 -2.865 12.353 1.00 82.56 116 GLU A CA 1
ATOM 880 C C . GLU A 1 116 ? -3.314 -1.598 11.850 1.00 82.56 116 GLU A C 1
ATOM 882 O O . GLU A 1 116 ? -4.482 -1.348 12.145 1.00 82.56 116 GLU A O 1
ATOM 887 N N . ASP A 1 117 ? -2.605 -0.796 11.058 1.00 82.69 117 ASP A N 1
ATOM 888 C CA . ASP A 1 117 ? -3.180 0.416 10.485 1.00 82.69 117 ASP A CA 1
ATOM 889 C C . ASP A 1 117 ? -4.014 0.075 9.237 1.00 82.69 117 ASP A C 1
ATOM 891 O O . ASP A 1 117 ? -3.499 -0.147 8.137 1.00 82.69 117 ASP A O 1
ATOM 895 N N . LEU A 1 118 ? -5.335 0.049 9.433 1.00 85.00 118 LEU A N 1
ATOM 896 C CA . LEU A 1 1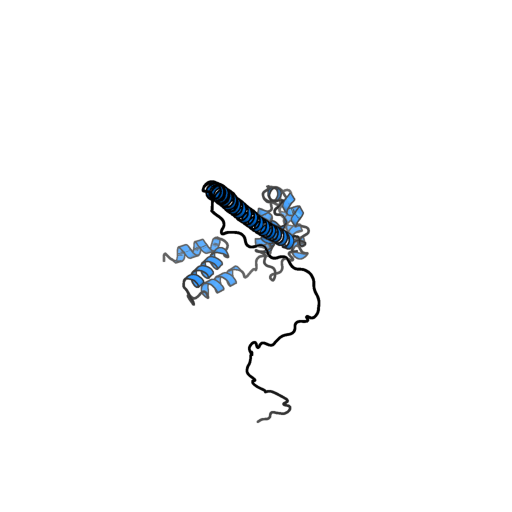18 ? -6.336 -0.196 8.394 1.00 85.00 118 LEU A CA 1
ATOM 897 C C . LEU A 1 118 ? -6.322 0.857 7.278 1.00 85.00 118 LEU A C 1
ATOM 899 O O . LEU A 1 118 ? -6.732 0.552 6.158 1.00 85.00 118 LEU A O 1
ATOM 903 N N . LYS A 1 119 ? -5.886 2.093 7.557 1.00 82.19 119 LYS A N 1
ATOM 904 C CA . LYS A 1 119 ? -5.730 3.106 6.507 1.00 82.19 119 LYS A CA 1
ATOM 905 C C . LYS A 1 119 ? -4.467 2.829 5.707 1.00 82.19 119 LYS A C 1
ATOM 907 O O . LYS A 1 119 ? -4.524 2.926 4.490 1.00 82.19 119 LYS A O 1
ATOM 912 N N . LEU A 1 120 ? -3.368 2.458 6.363 1.00 87.75 120 LEU A N 1
ATOM 913 C CA . LEU A 1 120 ? -2.074 2.245 5.714 1.00 87.75 120 LEU A CA 1
ATOM 914 C C . LEU A 1 120 ? -2.045 1.014 4.800 1.00 87.75 120 LEU A C 1
ATOM 916 O O . LEU A 1 120 ? -1.492 1.089 3.703 1.00 87.75 120 LEU A O 1
ATOM 920 N N . TRP A 1 121 ? -2.639 -0.105 5.221 1.00 91.88 121 TRP A N 1
ATOM 921 C CA . TRP A 1 121 ? -2.520 -1.364 4.479 1.00 91.88 121 TRP A CA 1
ATOM 922 C C . TRP A 1 121 ? -3.030 -1.284 3.024 1.00 91.88 121 TRP A C 1
ATOM 924 O O . TRP A 1 121 ? -2.281 -1.669 2.123 1.00 91.88 121 TRP A O 1
ATOM 934 N N . PRO A 1 122 ? -4.222 -0.721 2.726 1.00 90.94 122 PRO A N 1
ATOM 935 C CA . PRO A 1 122 ? -4.666 -0.537 1.346 1.00 90.94 122 PRO A CA 1
ATOM 936 C C . PRO A 1 122 ? -3.699 0.295 0.494 1.00 90.94 122 PRO A C 1
ATOM 938 O O . PRO A 1 122 ? -3.519 -0.025 -0.677 1.00 90.94 122 PRO A O 1
ATOM 941 N N . PHE A 1 123 ? -3.048 1.320 1.063 1.00 89.69 123 PHE A N 1
ATOM 942 C CA . PHE A 1 123 ? -2.050 2.113 0.333 1.00 89.69 123 PHE A CA 1
ATOM 943 C C . PHE A 1 123 ? -0.803 1.290 0.003 1.00 89.69 123 PHE A C 1
ATOM 945 O O . PHE A 1 123 ? -0.305 1.364 -1.116 1.00 89.69 123 PHE A O 1
ATOM 952 N N . GLN A 1 124 ? -0.325 0.469 0.941 1.00 89.88 124 GLN A N 1
ATOM 953 C CA . GLN A 1 124 ? 0.828 -0.410 0.712 1.00 89.88 124 GLN A CA 1
ATOM 954 C C . GLN A 1 124 ? 0.537 -1.469 -0.359 1.00 89.88 124 GLN A C 1
ATOM 956 O O . GLN A 1 124 ? 1.400 -1.775 -1.180 1.00 89.88 124 GLN A O 1
ATOM 961 N N . ILE A 1 125 ? -0.688 -2.003 -0.385 1.00 92.88 125 ILE A N 1
ATOM 962 C CA . ILE A 1 125 ? -1.147 -2.913 -1.439 1.00 92.88 125 ILE A CA 1
ATOM 963 C C . ILE A 1 125 ? -1.191 -2.203 -2.795 1.00 92.88 125 ILE A C 1
ATOM 965 O O . ILE A 1 125 ? -0.673 -2.729 -3.777 1.00 92.88 125 ILE A O 1
ATOM 969 N N . GLU A 1 126 ? -1.763 -1.000 -2.866 1.00 92.88 126 GLU A N 1
ATOM 970 C CA . GLU A 1 126 ? -1.813 -0.217 -4.108 1.00 92.88 126 GLU A CA 1
ATOM 971 C C . GLU A 1 126 ? -0.421 0.138 -4.638 1.00 92.88 126 GLU A C 1
ATOM 973 O O . GLU A 1 126 ? -0.192 0.072 -5.844 1.00 92.88 126 GLU A O 1
ATOM 978 N N . GLU A 1 127 ? 0.512 0.485 -3.750 1.00 89.69 127 GLU A N 1
ATOM 979 C CA . GLU A 1 127 ? 1.904 0.755 -4.109 1.00 89.69 127 GLU A CA 1
ATOM 980 C C . GLU A 1 127 ? 2.599 -0.506 -4.637 1.00 89.69 127 GLU A C 1
ATOM 982 O O . GLU A 1 127 ? 3.292 -0.456 -5.656 1.00 89.69 127 GLU A O 1
ATOM 987 N N . HIS A 1 128 ? 2.386 -1.653 -3.988 1.00 89.12 128 HIS A N 1
ATOM 988 C CA . HIS A 1 128 ? 2.975 -2.917 -4.420 1.00 89.12 128 HIS A CA 1
ATOM 989 C C . HIS A 1 128 ? 2.444 -3.363 -5.793 1.00 89.12 128 HIS A C 1
ATOM 991 O O . HIS A 1 128 ? 3.208 -3.821 -6.644 1.00 89.12 128 HIS A O 1
ATOM 997 N N . PHE A 1 129 ? 1.146 -3.173 -6.042 1.00 90.25 129 PHE A N 1
ATOM 998 C CA . PHE A 1 129 ? 0.484 -3.513 -7.303 1.00 90.25 129 PHE A CA 1
ATOM 999 C C . PHE A 1 129 ? 0.333 -2.317 -8.254 1.00 90.25 129 PHE A C 1
ATOM 1001 O O . PHE A 1 129 ? -0.579 -2.297 -9.077 1.00 90.25 129 PHE A O 1
ATOM 1008 N N . ILE A 1 130 ? 1.243 -1.337 -8.204 1.00 89.88 130 ILE A N 1
ATOM 1009 C CA . ILE A 1 130 ? 1.141 -0.109 -9.014 1.00 89.88 130 ILE A CA 1
ATOM 1010 C C . ILE A 1 130 ? 1.063 -0.375 -10.528 1.00 89.88 130 ILE A C 1
ATOM 1012 O O . ILE A 1 130 ? 0.410 0.368 -11.258 1.00 89.88 130 ILE A O 1
ATOM 1016 N N . SER A 1 131 ? 1.674 -1.466 -11.005 1.00 89.81 131 SER A N 1
ATOM 1017 C CA . SER A 1 131 ? 1.615 -1.890 -12.413 1.00 89.81 131 SER A CA 1
ATOM 1018 C C . SER A 1 131 ? 0.241 -2.420 -12.849 1.00 89.81 131 SER A C 1
ATOM 1020 O O . SER A 1 131 ? 0.010 -2.546 -14.045 1.00 89.81 131 SER A O 1
ATOM 1022 N N . TYR A 1 132 ? -0.657 -2.712 -11.904 1.00 91.19 132 TYR A N 1
ATOM 1023 C CA . TYR A 1 132 ? -2.012 -3.232 -12.131 1.00 91.19 132 TYR A CA 1
ATOM 1024 C C . TYR A 1 132 ? -3.080 -2.142 -11.948 1.00 91.19 132 TYR A C 1
ATOM 1026 O O . TYR A 1 132 ? -4.201 -2.403 -11.509 1.00 91.19 132 TYR A O 1
ATOM 1034 N N . ALA A 1 133 ? -2.729 -0.881 -12.229 1.00 90.38 133 ALA A N 1
ATOM 1035 C CA . ALA A 1 133 ? -3.644 0.250 -12.077 1.00 90.38 133 ALA A CA 1
ATOM 1036 C C . ALA A 1 133 ? -4.917 0.094 -12.930 1.00 90.38 133 ALA A C 1
ATOM 1038 O O . ALA A 1 133 ? -6.000 0.461 -12.482 1.00 90.38 133 ALA A O 1
ATOM 1039 N N . ALA A 1 134 ? -4.809 -0.502 -14.123 1.00 91.50 134 ALA A N 1
ATOM 1040 C CA . ALA A 1 134 ? -5.954 -0.740 -15.000 1.00 91.50 134 ALA A CA 1
ATOM 1041 C C . ALA A 1 134 ? -6.954 -1.739 -14.394 1.00 91.50 134 ALA A C 1
ATOM 1043 O O . ALA A 1 134 ? -8.162 -1.534 -14.473 1.00 91.50 134 ALA A O 1
ATOM 1044 N N . GLU A 1 135 ? -6.465 -2.806 -13.765 1.00 93.25 135 GLU A N 1
ATOM 1045 C CA . GLU A 1 135 ? -7.286 -3.773 -13.041 1.00 93.25 135 GLU A CA 1
ATOM 1046 C C . GLU A 1 135 ? -7.865 -3.158 -11.766 1.00 93.25 135 GLU A C 1
ATOM 1048 O O . GLU A 1 135 ? -9.023 -3.406 -11.438 1.00 93.25 135 GLU A O 1
ATOM 1053 N N . ARG A 1 136 ? -7.073 -2.347 -11.050 1.00 92.50 136 ARG A N 1
ATOM 1054 C CA . ARG A 1 136 ? -7.491 -1.661 -9.819 1.00 92.50 136 ARG A CA 1
ATOM 1055 C C . ARG A 1 136 ? -8.664 -0.718 -10.060 1.00 92.50 136 ARG A C 1
ATOM 1057 O O . ARG A 1 136 ? -9.605 -0.698 -9.268 1.00 92.50 136 ARG A O 1
ATOM 1064 N N . ASP A 1 137 ? -8.579 0.065 -11.129 1.00 92.62 137 ASP A N 1
ATOM 1065 C CA . ASP A 1 137 ? -9.562 1.093 -11.476 1.00 92.62 137 ASP A CA 1
ATOM 1066 C C . ASP A 1 137 ? -10.704 0.530 -12.346 1.00 92.62 137 ASP A C 1
ATOM 1068 O O . ASP A 1 137 ? -11.647 1.241 -12.692 1.00 92.62 137 ASP A O 1
ATOM 1072 N N . GLY A 1 138 ? -10.639 -0.762 -12.682 1.00 92.19 138 GLY A N 1
ATOM 1073 C CA . GLY A 1 138 ? -11.683 -1.481 -13.393 1.00 92.19 138 GLY A CA 1
ATOM 1074 C C . GLY A 1 138 ? -12.928 -1.738 -12.538 1.00 92.19 138 GLY A C 1
ATOM 1075 O O . GLY A 1 138 ? -12.886 -1.835 -11.312 1.00 92.19 138 GLY A O 1
ATOM 1076 N N . ASN A 1 139 ? -14.063 -1.931 -13.213 1.00 92.12 139 ASN A N 1
ATOM 1077 C CA . ASN A 1 139 ? -15.340 -2.287 -12.581 1.00 92.12 139 ASN A CA 1
ATOM 1078 C C . ASN A 1 139 ? -15.512 -3.807 -12.397 1.00 92.12 139 ASN A C 1
ATOM 1080 O O . ASN A 1 139 ? -16.633 -4.311 -12.386 1.00 92.12 139 ASN A O 1
ATOM 1084 N N . ASP A 1 140 ? -14.411 -4.548 -12.282 1.00 92.81 140 ASP A N 1
ATOM 1085 C CA . ASP A 1 140 ? -14.403 -6.004 -12.149 1.00 92.81 140 ASP A CA 1
ATOM 1086 C C . ASP A 1 140 ? -13.735 -6.457 -10.838 1.00 92.81 140 ASP A C 1
ATOM 1088 O O . ASP A 1 140 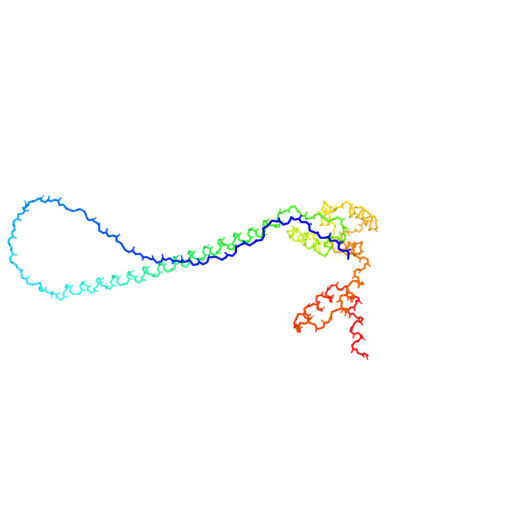? -13.410 -5.645 -9.973 1.00 92.81 140 ASP A O 1
ATOM 1092 N N . SER A 1 141 ? -13.606 -7.775 -10.651 1.00 95.19 141 SER A N 1
ATOM 1093 C CA . SER A 1 141 ? -13.026 -8.358 -9.429 1.00 95.19 141 SER A CA 1
ATOM 1094 C C . SER A 1 141 ? -11.538 -8.691 -9.546 1.00 95.19 141 SER A C 1
ATOM 1096 O O . SER A 1 141 ? -10.951 -9.106 -8.550 1.00 95.19 141 SER A O 1
ATOM 1098 N N . ARG A 1 142 ? -10.908 -8.514 -10.719 1.00 95.44 142 ARG A N 1
ATOM 1099 C CA . ARG A 1 142 ? -9.567 -9.056 -11.005 1.00 95.44 142 ARG A CA 1
ATOM 1100 C C . ARG A 1 142 ? -8.522 -8.536 -10.030 1.00 95.44 142 ARG A C 1
ATOM 1102 O O . ARG A 1 142 ? -7.708 -9.309 -9.537 1.00 95.44 142 ARG A O 1
ATOM 1109 N N . PHE A 1 143 ? -8.570 -7.245 -9.709 1.00 96.00 143 PHE A N 1
ATOM 1110 C CA . PHE A 1 143 ? -7.646 -6.672 -8.735 1.00 96.00 143 PHE A CA 1
ATOM 1111 C C . PHE A 1 143 ? -7.889 -7.196 -7.320 1.00 96.00 143 PHE A C 1
ATOM 1113 O O . PHE A 1 143 ? -6.941 -7.536 -6.621 1.00 96.00 143 PHE A O 1
ATOM 1120 N N . VAL A 1 144 ? -9.150 -7.319 -6.894 1.00 95.31 144 VAL A N 1
ATOM 1121 C CA . VAL A 1 144 ? -9.463 -7.898 -5.579 1.00 95.31 144 VAL A CA 1
ATOM 1122 C C . VAL A 1 144 ? -8.971 -9.338 -5.502 1.00 95.31 144 VAL A C 1
ATOM 1124 O O . VAL A 1 144 ? -8.359 -9.696 -4.502 1.00 95.31 144 VAL A O 1
ATOM 1127 N N . ASP A 1 145 ? -9.155 -10.132 -6.556 1.00 95.12 145 ASP A N 1
ATOM 1128 C CA . ASP A 1 145 ? -8.705 -11.524 -6.612 1.00 95.12 145 ASP A CA 1
ATOM 1129 C C . ASP A 1 145 ? -7.170 -11.650 -6.479 1.00 95.12 145 ASP A C 1
ATOM 1131 O O . ASP A 1 145 ? -6.693 -12.595 -5.848 1.00 95.12 145 ASP A O 1
ATOM 1135 N N . LEU A 1 146 ? -6.396 -10.668 -6.970 1.00 94.44 146 LEU A N 1
ATOM 1136 C CA . LEU A 1 146 ? -4.943 -10.573 -6.741 1.00 94.44 146 LEU A CA 1
ATOM 1137 C C . LEU A 1 146 ? -4.582 -10.254 -5.283 1.00 94.44 146 LEU A C 1
ATOM 1139 O O . LEU A 1 146 ? -3.530 -10.673 -4.804 1.00 94.44 146 LEU A O 1
ATOM 1143 N N . VAL A 1 147 ? -5.434 -9.509 -4.576 1.00 94.56 147 VAL A N 1
ATOM 1144 C CA . VAL A 1 147 ? -5.189 -9.059 -3.198 1.00 94.56 147 VAL A CA 1
ATOM 1145 C C . VAL A 1 147 ? -5.601 -10.107 -2.157 1.00 94.56 147 VAL A C 1
ATOM 1147 O O . VAL A 1 147 ? -4.992 -10.167 -1.088 1.00 94.56 147 VAL A O 1
ATOM 1150 N N . VAL A 1 148 ? -6.591 -10.962 -2.454 1.00 94.56 148 VAL A N 1
ATOM 1151 C CA . VAL A 1 148 ? -7.110 -11.998 -1.532 1.00 94.56 148 VAL A CA 1
ATOM 1152 C C . VAL A 1 148 ? -6.012 -12.823 -0.828 1.00 94.56 148 VAL A C 1
ATOM 1154 O O . VAL A 1 148 ? -6.133 -13.028 0.381 1.00 94.56 148 VAL A O 1
ATOM 1157 N N . PRO A 1 149 ? -4.927 -13.275 -1.493 1.00 94.50 149 PRO A N 1
ATOM 1158 C CA . PRO A 1 149 ? -3.856 -14.037 -0.839 1.00 94.50 149 PRO A CA 1
ATOM 1159 C C . PRO A 1 149 ? -3.139 -13.306 0.310 1.00 94.50 149 PRO A C 1
ATOM 1161 O O . PRO A 1 149 ? -2.508 -13.950 1.152 1.00 94.50 149 PRO A O 1
ATOM 1164 N N . TYR A 1 150 ? -3.241 -11.976 0.367 1.00 93.88 150 TYR A N 1
ATOM 1165 C CA . TYR A 1 150 ? -2.616 -11.126 1.386 1.00 93.88 150 TYR A CA 1
ATOM 1166 C C . TYR A 1 150 ? -3.567 -10.772 2.534 1.00 93.88 150 TYR A C 1
ATOM 1168 O O . TYR A 1 150 ? -3.237 -9.981 3.419 1.00 93.88 150 TYR A O 1
ATOM 1176 N N . LEU A 1 151 ? -4.749 -11.381 2.562 1.00 94.56 151 LEU A N 1
ATOM 1177 C CA . LEU A 1 151 ? -5.660 -11.288 3.690 1.00 94.56 151 LEU A CA 1
ATOM 1178 C C . LEU A 1 151 ? -5.295 -12.347 4.737 1.00 94.56 151 LEU A C 1
ATOM 1180 O O . LEU A 1 151 ? -5.123 -13.529 4.441 1.00 94.56 151 LEU A O 1
ATOM 1184 N N . GLY A 1 152 ? -5.190 -11.920 5.989 1.00 92.62 152 GLY A N 1
ATOM 1185 C CA . GLY A 1 152 ? -5.025 -12.804 7.135 1.00 92.62 152 GLY A CA 1
ATOM 1186 C C . GLY A 1 152 ? -6.316 -13.549 7.474 1.00 92.62 152 GLY A C 1
ATOM 1187 O O . GLY A 1 152 ? -7.397 -13.254 6.960 1.00 92.62 152 GLY A O 1
ATOM 1188 N N . THR A 1 153 ? -6.220 -14.518 8.382 1.00 92.56 153 THR A N 1
ATOM 1189 C CA . THR A 1 153 ? -7.291 -15.486 8.672 1.00 92.56 153 THR A CA 1
ATOM 1190 C C . THR A 1 153 ? -8.634 -14.841 9.027 1.00 92.56 153 THR A C 1
ATOM 1192 O O . THR A 1 153 ? -9.666 -15.246 8.489 1.00 92.56 153 THR A O 1
ATOM 1195 N N . ASN A 1 154 ? -8.642 -13.818 9.888 1.00 90.94 154 ASN A N 1
ATOM 1196 C CA . ASN A 1 154 ? -9.884 -13.153 10.307 1.00 90.94 154 ASN A CA 1
ATOM 1197 C C . ASN A 1 154 ? -10.549 -12.406 9.146 1.00 90.94 154 ASN A C 1
ATOM 1199 O O . ASN A 1 154 ? -11.762 -12.497 8.949 1.00 90.94 154 ASN A O 1
ATOM 1203 N N . VAL A 1 155 ? -9.745 -11.697 8.352 1.00 94.44 155 VAL A N 1
ATOM 1204 C CA . VAL A 1 155 ? -10.216 -10.931 7.194 1.00 94.44 155 VAL A CA 1
ATOM 1205 C C . VAL A 1 155 ? -10.709 -11.867 6.099 1.00 94.44 155 VAL A C 1
ATOM 1207 O O . VAL A 1 155 ? -11.734 -11.597 5.487 1.00 94.44 155 VAL A O 1
ATOM 1210 N N . MET A 1 156 ? -10.056 -13.015 5.913 1.00 94.75 156 MET A N 1
ATOM 1211 C CA . MET A 1 156 ? -10.503 -14.056 4.987 1.00 94.75 156 MET A CA 1
ATOM 1212 C C . MET A 1 156 ? -11.857 -14.658 5.359 1.00 94.75 156 MET A C 1
ATOM 1214 O O . MET A 1 156 ? -12.659 -14.944 4.469 1.00 94.75 156 MET A O 1
ATOM 1218 N N . SER A 1 157 ? -12.134 -14.858 6.650 1.00 94.38 157 SER A N 1
ATOM 1219 C CA . SER A 1 157 ? -13.453 -15.317 7.103 1.00 94.38 157 SER A CA 1
ATOM 1220 C C . SER A 1 157 ? -14.542 -14.312 6.748 1.00 94.38 157 SER A C 1
ATOM 1222 O O . SER A 1 157 ? -15.519 -14.686 6.104 1.00 94.38 157 SER A O 1
ATOM 1224 N N . TRP A 1 158 ? -14.314 -13.032 7.043 1.00 94.88 158 TRP A N 1
ATOM 1225 C CA . TRP A 1 158 ? -15.225 -11.967 6.631 1.00 94.88 158 TRP A CA 1
ATOM 1226 C C . TRP A 1 158 ? -15.349 -11.851 5.104 1.00 94.88 158 TRP A C 1
ATOM 1228 O O . TRP A 1 158 ? -16.449 -11.686 4.590 1.00 94.88 158 TRP A O 1
ATOM 1238 N N . TYR A 1 159 ? -14.252 -11.979 4.354 1.00 95.38 159 TYR A N 1
ATOM 1239 C CA . TYR A 1 159 ? -14.275 -11.881 2.895 1.00 95.38 159 TYR A CA 1
ATOM 1240 C C . TYR A 1 159 ? -15.184 -12.944 2.261 1.00 95.38 159 TYR A C 1
ATOM 1242 O O . TYR A 1 159 ? -15.863 -12.661 1.274 1.00 95.38 159 TYR A O 1
ATOM 1250 N N . ARG A 1 160 ? -15.250 -14.155 2.836 1.00 95.31 160 ARG A N 1
ATOM 1251 C CA . ARG A 1 160 ? -16.184 -15.198 2.380 1.00 95.31 160 ARG A CA 1
ATOM 1252 C C . ARG A 1 160 ? -17.643 -14.779 2.560 1.00 95.31 160 ARG A C 1
ATOM 1254 O O . ARG A 1 160 ? -18.428 -14.973 1.637 1.00 95.31 160 ARG A O 1
ATOM 1261 N N . GLU A 1 161 ? -17.985 -14.177 3.695 1.00 93.50 161 GLU A N 1
ATOM 1262 C CA . GLU A 1 161 ? -19.326 -13.634 3.956 1.00 93.50 161 GLU A CA 1
ATOM 1263 C C . GLU A 1 161 ? -19.636 -12.461 3.016 1.00 93.50 161 GLU A C 1
ATOM 1265 O O . GLU A 1 161 ? -20.671 -12.444 2.358 1.00 93.50 161 GLU A O 1
ATOM 1270 N N . PHE A 1 162 ? -18.698 -11.525 2.868 1.00 92.38 162 PHE A N 1
ATOM 1271 C CA . PHE A 1 162 ? -18.790 -10.395 1.940 1.00 92.38 162 PHE A CA 1
ATOM 1272 C C . PHE A 1 162 ? -18.997 -10.839 0.483 1.00 92.38 162 PHE A C 1
ATOM 1274 O O . PHE A 1 162 ? -19.781 -10.250 -0.259 1.00 92.38 162 PHE A O 1
ATOM 1281 N N . LYS A 1 163 ? -18.317 -11.907 0.055 1.00 92.75 163 LYS A N 1
ATOM 1282 C CA . LYS A 1 163 ? -18.510 -12.483 -1.278 1.00 92.75 163 LYS A CA 1
ATOM 1283 C C . LYS A 1 163 ? -19.915 -13.070 -1.435 1.00 92.75 163 LYS A C 1
ATOM 1285 O O . LYS A 1 163 ? -20.508 -12.914 -2.497 1.00 92.75 163 LYS A O 1
ATOM 1290 N N . GLN A 1 164 ? -20.448 -13.716 -0.398 1.00 91.06 164 GLN A N 1
ATOM 1291 C CA . GLN A 1 164 ? -21.810 -14.258 -0.415 1.00 91.06 164 GLN A CA 1
ATOM 1292 C C . GLN A 1 164 ? -22.868 -13.151 -0.471 1.00 91.06 164 GLN A C 1
ATOM 1294 O O . GLN A 1 164 ? -23.831 -13.287 -1.219 1.00 91.06 164 GLN A O 1
ATOM 1299 N N . THR A 1 165 ? -22.686 -12.048 0.263 1.00 90.06 165 THR A N 1
ATOM 1300 C CA . THR A 1 165 ? -23.656 -10.940 0.273 1.00 90.06 165 THR A CA 1
ATOM 1301 C C . THR A 1 165 ? -23.710 -10.180 -1.050 1.00 90.06 165 THR A C 1
ATOM 1303 O O . THR A 1 165 ? -24.778 -9.711 -1.434 1.00 90.06 165 THR A O 1
ATOM 1306 N N . LEU A 1 166 ? -22.589 -10.077 -1.770 1.00 87.44 166 LEU A N 1
ATOM 1307 C CA . LEU A 1 166 ? -22.554 -9.460 -3.100 1.00 87.44 166 LEU A CA 1
ATOM 1308 C C . LEU A 1 166 ? -23.090 -10.362 -4.219 1.00 87.44 166 LEU A C 1
ATOM 1310 O O . LEU A 1 166 ? -23.552 -9.853 -5.245 1.00 87.44 166 LEU A O 1
ATOM 1314 N N . GLY A 1 167 ? -23.021 -11.683 -4.043 1.00 88.50 167 GLY A N 1
ATOM 1315 C CA . GLY A 1 167 ? -23.379 -12.650 -5.078 1.00 88.50 167 GLY A CA 1
ATOM 1316 C C . GLY A 1 167 ? -22.525 -12.475 -6.339 1.00 88.50 167 GLY A C 1
ATOM 1317 O O . GLY A 1 167 ? -21.293 -12.467 -6.274 1.00 88.50 167 GLY A O 1
ATOM 1318 N N . GLU A 1 168 ? -23.192 -12.304 -7.482 1.00 88.06 168 GLU A N 1
ATOM 1319 C CA . GLU A 1 168 ? -22.558 -12.141 -8.801 1.00 88.06 168 GLU A CA 1
ATOM 1320 C C . GLU A 1 168 ? -22.017 -10.725 -9.062 1.00 88.06 168 GLU A C 1
ATOM 1322 O O . GLU A 1 168 ? -21.346 -10.492 -10.068 1.00 88.06 168 GLU A O 1
ATOM 1327 N N . HIS A 1 169 ? -22.280 -9.759 -8.174 1.00 89.94 169 HIS A N 1
ATOM 1328 C CA . HIS A 1 169 ? -21.794 -8.397 -8.375 1.00 89.94 169 HIS A CA 1
ATOM 1329 C C . HIS A 1 169 ? -20.260 -8.337 -8.306 1.00 89.94 169 HIS A C 1
ATOM 1331 O O . HIS A 1 169 ? -19.640 -8.984 -7.448 1.00 89.94 169 HIS A O 1
ATOM 1337 N N . PRO A 1 170 ? -19.622 -7.530 -9.174 1.00 89.31 170 PRO A N 1
ATOM 1338 C CA . PRO A 1 170 ? -18.178 -7.387 -9.166 1.00 89.31 170 PRO A CA 1
ATOM 1339 C C . PRO A 1 170 ? -17.704 -6.772 -7.849 1.00 89.31 170 PRO A C 1
ATOM 1341 O O . PRO A 1 170 ? -18.197 -5.740 -7.389 1.00 89.31 170 PRO A O 1
ATOM 1344 N N . ARG A 1 171 ? -16.691 -7.398 -7.253 1.00 93.81 171 ARG A N 1
ATOM 1345 C CA . ARG A 1 171 ? -15.983 -6.884 -6.082 1.00 93.81 171 ARG A CA 1
ATOM 1346 C C . ARG A 1 171 ? -14.943 -5.884 -6.563 1.00 93.81 171 ARG A C 1
ATOM 1348 O O . ARG A 1 171 ? -13.766 -6.214 -6.647 1.00 93.81 171 ARG A O 1
ATOM 1355 N N . THR A 1 172 ? -15.384 -4.679 -6.907 1.00 94.12 172 THR A N 1
ATOM 1356 C CA . THR A 1 172 ? -14.456 -3.611 -7.296 1.00 94.12 172 THR A CA 1
ATOM 1357 C C . THR A 1 172 ? -13.545 -3.252 -6.127 1.00 94.12 172 THR A C 1
ATOM 1359 O O . THR A 1 172 ? -13.923 -3.366 -4.954 1.00 94.12 172 THR A O 1
ATOM 1362 N N . TRP A 1 173 ? -12.337 -2.777 -6.433 1.00 95.44 173 TRP A N 1
ATOM 1363 C CA . TRP A 1 173 ? -11.378 -2.387 -5.400 1.00 95.44 173 TRP A CA 1
ATOM 1364 C C . TRP A 1 173 ? -11.923 -1.290 -4.474 1.00 95.44 173 TRP A C 1
ATOM 1366 O O . TRP A 1 173 ? -11.731 -1.329 -3.256 1.00 95.44 173 TRP A O 1
ATOM 1376 N N . TYR A 1 174 ? -12.667 -0.334 -5.037 1.00 92.50 174 TYR A N 1
ATOM 1377 C CA . TYR A 1 174 ? -13.334 0.721 -4.277 1.00 92.50 174 TYR A CA 1
ATOM 1378 C C . TYR A 1 174 ? -14.304 0.157 -3.231 1.00 92.50 174 TYR A C 1
ATOM 1380 O O . TYR A 1 174 ? -14.198 0.494 -2.047 1.00 92.50 174 TYR A O 1
ATOM 1388 N N . LEU A 1 175 ? -15.208 -0.733 -3.653 1.00 92.25 175 LEU A N 1
ATOM 1389 C CA . LEU A 1 175 ? -16.211 -1.329 -2.776 1.00 92.25 175 LEU A CA 1
ATOM 1390 C C . LEU A 1 175 ? -15.561 -2.194 -1.694 1.00 92.25 175 LEU A C 1
ATOM 1392 O O . LEU A 1 175 ? -15.925 -2.097 -0.522 1.00 92.25 175 LEU A O 1
ATOM 1396 N N . PHE A 1 176 ? -14.555 -2.985 -2.072 1.00 94.19 176 PHE A N 1
ATOM 1397 C CA . PHE A 1 176 ? -13.776 -3.781 -1.131 1.00 94.19 176 PHE A CA 1
ATOM 1398 C C . PHE A 1 176 ? -13.157 -2.904 -0.033 1.00 94.19 176 PHE A C 1
ATOM 1400 O O . PHE A 1 176 ? -13.383 -3.164 1.147 1.00 94.19 176 PHE A O 1
ATOM 1407 N N . LYS A 1 177 ? -12.461 -1.811 -0.386 1.00 92.62 177 LYS A N 1
ATOM 1408 C CA . LYS A 1 177 ? -11.881 -0.876 0.597 1.00 92.62 177 LYS A CA 1
ATOM 1409 C C . LYS A 1 177 ? -12.931 -0.211 1.485 1.00 92.62 177 LYS A C 1
ATOM 1411 O O . LYS A 1 177 ? -12.658 0.063 2.653 1.00 92.62 177 LYS A O 1
ATOM 1416 N N . GLN A 1 178 ? -14.108 0.119 0.954 1.00 90.50 178 GLN A N 1
ATOM 1417 C CA . GLN A 1 178 ? -15.193 0.682 1.764 1.00 90.50 178 GLN A CA 1
ATOM 1418 C C . GLN A 1 178 ? -15.698 -0.320 2.802 1.00 90.50 178 GLN A C 1
ATOM 1420 O O . GLN A 1 178 ? -15.762 0.005 3.984 1.00 90.50 178 GLN A O 1
ATOM 1425 N N . GLN A 1 179 ? -15.999 -1.544 2.378 1.00 91.25 179 GLN A N 1
ATOM 1426 C CA . GLN A 1 179 ? -16.539 -2.575 3.262 1.00 91.25 179 GLN A CA 1
ATOM 1427 C C . GLN A 1 179 ? -15.493 -3.067 4.270 1.00 91.25 179 GLN A C 1
ATOM 1429 O O . GLN A 1 179 ? -15.814 -3.264 5.441 1.00 91.25 179 GLN A O 1
ATOM 1434 N N . LEU A 1 180 ? -14.223 -3.153 3.861 1.00 90.88 180 LEU A N 1
ATOM 1435 C CA . LEU A 1 180 ? -13.101 -3.436 4.757 1.00 90.88 180 LEU A CA 1
ATOM 1436 C C . LEU A 1 180 ? -12.987 -2.365 5.853 1.00 90.88 180 LEU A C 1
ATOM 1438 O O . LEU A 1 180 ? -12.849 -2.702 7.028 1.00 90.88 180 LEU A O 1
ATOM 1442 N N . ARG A 1 181 ? -13.109 -1.078 5.483 1.00 88.38 181 ARG A N 1
ATOM 1443 C CA . ARG A 1 181 ? -13.122 0.036 6.443 1.00 88.38 181 ARG A CA 1
ATOM 1444 C C . ARG A 1 181 ? -14.285 -0.072 7.419 1.00 88.38 181 ARG A C 1
ATOM 1446 O O . ARG A 1 181 ? -14.055 0.011 8.613 1.00 88.38 181 ARG A O 1
ATOM 1453 N N . ILE A 1 182 ? -15.505 -0.311 6.945 1.00 86.25 182 ILE A N 1
ATOM 1454 C CA . ILE A 1 182 ? -16.679 -0.448 7.823 1.00 86.25 182 ILE A CA 1
ATOM 1455 C C . ILE A 1 182 ? -16.497 -1.614 8.806 1.00 86.25 182 ILE A C 1
ATOM 1457 O O . ILE A 1 182 ? -16.817 -1.484 9.984 1.00 86.25 182 ILE A O 1
ATOM 1461 N N . ARG A 1 183 ? -15.960 -2.747 8.339 1.00 89.12 183 ARG A N 1
ATOM 1462 C CA . ARG A 1 183 ? -15.867 -3.974 9.137 1.00 89.12 183 ARG A CA 1
ATOM 1463 C C . ARG A 1 183 ? -14.773 -3.960 10.204 1.00 89.12 183 ARG A C 1
ATOM 1465 O O . ARG A 1 183 ? -14.966 -4.578 11.254 1.00 89.12 183 ARG A O 1
ATOM 1472 N N . PHE A 1 184 ? -13.624 -3.362 9.894 1.00 88.38 184 PHE A N 1
ATOM 1473 C CA . PHE A 1 184 ? -12.413 -3.427 10.723 1.00 88.38 184 PHE A CA 1
ATOM 1474 C C . PHE A 1 184 ? -12.035 -2.090 11.364 1.00 88.38 184 PHE A C 1
ATOM 1476 O O . PHE A 1 184 ? -11.006 -2.012 12.029 1.00 88.38 184 PHE A O 1
ATOM 1483 N N . ARG A 1 185 ? -12.836 -1.033 11.183 1.00 83.56 185 ARG A N 1
ATOM 1484 C CA . ARG A 1 185 ? -12.651 0.224 11.914 1.00 83.56 185 ARG A CA 1
ATOM 1485 C C . ARG A 1 185 ? -12.866 -0.007 13.406 1.00 83.56 185 ARG A C 1
ATOM 1487 O O . ARG A 1 185 ? -13.796 -0.710 13.800 1.00 83.56 185 ARG A O 1
ATOM 1494 N N . ASP A 1 186 ? -12.028 0.625 14.223 1.00 80.44 186 ASP A N 1
ATOM 1495 C CA . ASP A 1 186 ? -12.189 0.600 15.673 1.00 80.44 186 ASP A CA 1
ATOM 1496 C C . ASP A 1 186 ? -13.575 1.138 16.057 1.00 80.44 186 ASP A C 1
ATOM 1498 O O . ASP A 1 186 ? -13.968 2.236 15.649 1.00 80.44 186 ASP A O 1
ATOM 1502 N N . SER A 1 187 ? -14.311 0.382 16.871 1.00 75.44 187 SER A N 1
ATOM 1503 C CA . SER A 1 187 ? -15.657 0.756 17.325 1.00 75.44 187 SER A CA 1
ATOM 1504 C C . SER A 1 187 ? -15.675 2.057 18.131 1.00 75.44 187 SER A C 1
ATOM 1506 O O . SER A 1 187 ? -16.689 2.745 18.177 1.00 75.44 187 SER A O 1
ATOM 1508 N N . ASP A 1 188 ? -14.553 2.406 18.758 1.00 78.00 188 ASP A N 1
ATOM 1509 C CA . ASP A 1 188 ? -14.358 3.627 19.535 1.00 78.00 188 ASP A CA 1
ATOM 1510 C C . ASP A 1 188 ? -13.553 4.698 18.778 1.00 78.00 188 ASP A C 1
ATOM 1512 O O . ASP A 1 188 ? -13.146 5.692 19.380 1.00 78.00 188 ASP A O 1
ATOM 1516 N N . PHE A 1 189 ? -13.328 4.536 17.466 1.00 79.56 189 PHE A N 1
ATOM 1517 C CA . PHE A 1 189 ? -12.551 5.485 16.665 1.00 79.56 189 PHE A CA 1
ATOM 1518 C C . PHE A 1 189 ? -13.110 6.906 16.758 1.00 79.56 189 PHE A C 1
ATOM 1520 O O . PHE A 1 189 ? -12.357 7.843 17.013 1.00 79.56 189 PHE A O 1
ATOM 1527 N N . GLU A 1 190 ? -14.423 7.066 16.561 1.00 79.44 190 GLU A N 1
ATOM 1528 C CA . GLU A 1 190 ? -15.067 8.385 16.585 1.00 79.44 190 GLU A CA 1
ATOM 1529 C C . GLU A 1 190 ? -14.979 9.013 17.973 1.00 79.44 190 GLU A C 1
ATOM 1531 O O . GLU A 1 190 ? -14.671 10.193 18.102 1.00 79.44 190 GLU A O 1
ATOM 1536 N N . TYR A 1 191 ? -15.164 8.209 19.023 1.00 82.62 191 TYR A N 1
ATOM 1537 C CA . TYR A 1 191 ? -15.007 8.670 20.396 1.00 82.62 191 TYR A CA 1
ATOM 1538 C C . TYR A 1 191 ? -13.568 9.131 20.664 1.00 82.62 191 TYR A C 1
ATOM 1540 O O . TYR A 1 191 ? -13.359 10.256 21.100 1.00 82.62 191 TYR A O 1
ATOM 1548 N N . LYS A 1 192 ? -12.563 8.316 20.317 1.00 83.38 192 LYS A N 1
ATOM 1549 C CA . LYS A 1 192 ? -11.140 8.673 20.437 1.00 83.38 192 LYS A CA 1
ATOM 1550 C C . LYS A 1 192 ? -10.794 9.930 19.640 1.00 83.38 192 LYS A C 1
ATOM 1552 O O . LYS A 1 192 ? -10.000 10.743 20.111 1.00 83.38 192 LYS A O 1
ATOM 1557 N N . LEU A 1 193 ? -11.349 10.084 18.438 1.00 83.75 193 LEU A N 1
ATOM 1558 C CA . LEU A 1 193 ? -11.123 11.251 17.591 1.00 83.75 193 LEU A CA 1
ATOM 1559 C C . LEU A 1 193 ? -11.736 12.509 18.214 1.00 83.75 193 LEU A C 1
ATOM 1561 O O . LEU A 1 193 ? -11.047 13.519 18.320 1.00 83.75 193 LEU A O 1
ATOM 1565 N N . LEU A 1 194 ? -12.985 12.430 18.681 1.00 83.69 194 LEU A N 1
ATOM 1566 C CA . LEU A 1 194 ? -13.666 13.526 19.370 1.00 83.69 194 LEU A CA 1
ATOM 1567 C C . LEU A 1 194 ? -12.965 13.901 20.676 1.00 83.69 194 LEU A C 1
ATOM 1569 O O . LEU A 1 194 ? -12.763 15.085 20.917 1.00 83.69 194 LEU A O 1
ATOM 1573 N N . SER A 1 195 ? -12.529 12.927 21.480 1.00 84.62 195 SER A N 1
ATOM 1574 C CA . SER A 1 195 ? -11.727 13.193 22.680 1.00 84.62 195 SER A CA 1
ATOM 1575 C C . SER A 1 195 ? -10.427 13.911 22.323 1.00 84.62 195 SER A C 1
ATOM 1577 O O . SER A 1 195 ? -10.118 14.933 22.919 1.00 84.62 195 SER A O 1
ATOM 1579 N N . ARG A 1 196 ? -9.703 13.459 21.288 1.00 83.62 196 ARG A N 1
ATOM 1580 C CA . ARG A 1 196 ? -8.479 14.136 20.821 1.00 83.62 196 ARG A CA 1
ATOM 1581 C C . ARG A 1 196 ? -8.736 15.544 20.294 1.00 83.62 196 ARG A C 1
ATOM 1583 O O . ARG A 1 196 ? -7.864 16.390 20.452 1.00 83.62 196 ARG A O 1
ATOM 1590 N N . LEU A 1 197 ? -9.878 15.781 19.647 1.00 83.88 197 LEU A N 1
ATOM 1591 C CA . LEU A 1 197 ? -10.270 17.094 19.136 1.00 83.88 197 LEU A CA 1
ATOM 1592 C C . LEU A 1 197 ? -10.671 18.038 20.277 1.00 83.88 197 LEU A C 1
ATOM 1594 O O . LEU A 1 197 ? -10.289 19.201 20.263 1.00 83.88 197 LEU A O 1
ATOM 1598 N N . TYR A 1 198 ? -11.389 17.528 21.278 1.00 81.19 198 TYR A N 1
ATOM 1599 C CA . TYR A 1 198 ? -11.754 18.266 22.486 1.00 81.19 198 TYR A CA 1
ATOM 1600 C C . TYR A 1 198 ? -10.523 18.618 23.332 1.00 81.19 198 TYR A C 1
ATOM 1602 O O . TYR A 1 198 ? -10.360 19.757 23.763 1.00 81.19 198 TYR A O 1
ATOM 1610 N N . ASP A 1 199 ? -9.614 17.658 23.506 1.00 83.00 199 ASP A N 1
ATOM 1611 C CA . ASP A 1 199 ? -8.358 17.845 24.234 1.00 83.00 199 ASP A CA 1
ATOM 1612 C C . ASP A 1 199 ? -7.324 18.655 23.434 1.00 83.00 199 ASP A C 1
ATOM 1614 O O . ASP A 1 199 ? -6.284 19.040 23.983 1.00 83.00 199 ASP A O 1
ATOM 1618 N N . LEU A 1 200 ? -7.585 18.937 22.147 1.00 81.94 200 LEU A N 1
ATOM 1619 C CA . LEU A 1 200 ? -6.735 19.777 21.307 1.00 81.94 200 LEU A CA 1
ATOM 1620 C C . LEU A 1 200 ? -6.838 21.235 21.769 1.00 81.94 200 LEU A C 1
ATOM 1622 O O . LEU A 1 200 ? -7.520 22.075 21.186 1.00 81.94 200 LEU A O 1
ATOM 1626 N N . ARG A 1 201 ? -6.109 21.549 22.834 1.00 70.62 201 ARG A N 1
ATOM 1627 C CA . ARG A 1 201 ? -5.890 22.918 23.284 1.00 70.62 201 ARG A CA 1
ATOM 1628 C C . ARG A 1 201 ? -4.941 23.615 22.306 1.00 70.62 201 ARG A C 1
ATOM 1630 O O . ARG A 1 201 ? -4.013 22.992 21.791 1.00 70.62 201 ARG A O 1
ATOM 1637 N N . ALA A 1 202 ? -5.128 24.916 22.092 1.00 64.50 202 ALA A N 1
ATOM 1638 C CA . ALA A 1 202 ? -4.147 25.766 21.417 1.00 64.50 202 ALA A CA 1
ATOM 1639 C C . ALA A 1 202 ? -2.891 25.922 22.297 1.00 64.50 202 ALA A C 1
ATOM 1641 O O . ALA A 1 202 ? -2.682 26.940 22.951 1.00 64.50 202 ALA A O 1
ATOM 1642 N N . THR A 1 203 ? -2.089 24.864 22.387 1.00 63.47 203 THR A N 1
ATOM 1643 C CA . THR A 1 203 ? -0.806 24.844 23.087 1.00 63.47 203 THR A CA 1
ATOM 1644 C C . THR A 1 203 ? 0.311 24.636 22.074 1.00 63.47 203 THR A C 1
ATOM 1646 O O . THR A 1 203 ? 0.238 23.753 21.220 1.00 63.47 203 THR A O 1
ATOM 1649 N N . GLY A 1 204 ? 1.346 25.472 22.165 1.00 72.06 204 GLY A N 1
ATOM 1650 C CA . GLY A 1 204 ? 2.409 25.550 21.161 1.00 72.06 204 GLY A CA 1
ATOM 1651 C C . GLY A 1 204 ? 2.151 26.651 20.133 1.00 72.06 204 GLY A C 1
ATOM 1652 O O . GLY A 1 204 ? 1.500 27.654 20.429 1.00 72.06 204 GLY A O 1
ATOM 1653 N N . THR A 1 205 ? 2.697 26.488 18.931 1.00 81.00 205 THR A N 1
ATOM 1654 C CA . THR A 1 205 ? 2.539 27.468 17.850 1.00 81.00 205 THR A CA 1
ATOM 1655 C C . THR A 1 205 ? 1.184 27.322 17.154 1.00 81.00 205 THR A C 1
ATOM 1657 O O . THR A 1 205 ? 0.618 26.231 17.058 1.00 81.00 205 THR A O 1
ATOM 1660 N N . GLN A 1 206 ? 0.667 28.418 16.591 1.00 83.12 206 GLN A N 1
ATOM 1661 C CA . GLN A 1 206 ? -0.565 28.390 15.791 1.00 83.12 206 GLN A CA 1
ATOM 1662 C C . GLN A 1 206 ? -0.465 27.405 14.615 1.00 83.12 206 GLN A C 1
ATOM 1664 O O . GLN A 1 206 ? -1.448 26.747 14.271 1.00 83.12 206 GLN A O 1
ATOM 1669 N N . GLN A 1 207 ? 0.723 27.266 14.022 1.00 84.25 207 GLN A N 1
ATOM 1670 C CA . GLN A 1 207 ? 0.984 26.326 12.935 1.00 84.25 207 GLN A CA 1
ATOM 1671 C C . GLN A 1 207 ? 0.818 24.866 13.383 1.00 84.25 207 GLN A C 1
ATOM 1673 O O . GLN A 1 207 ? 0.168 24.092 12.686 1.00 84.25 207 GLN A O 1
ATOM 1678 N N . GLU A 1 208 ? 1.347 24.487 14.549 1.00 81.25 208 GLU A N 1
ATOM 1679 C CA . GLU A 1 208 ? 1.206 23.128 15.093 1.00 81.25 208 GLU A CA 1
ATOM 1680 C C . GLU A 1 208 ? -0.241 22.798 15.457 1.00 81.25 208 GLU A C 1
ATOM 1682 O O . GLU A 1 208 ? -0.708 21.692 15.175 1.00 81.25 208 GLU A O 1
ATOM 1687 N N . TYR A 1 209 ? -0.959 23.754 16.054 1.00 84.25 209 TYR A N 1
ATOM 1688 C CA . TYR A 1 209 ? -2.386 23.606 16.332 1.00 84.25 209 TYR A CA 1
ATOM 1689 C C . TYR A 1 209 ? -3.176 23.395 15.035 1.00 84.25 209 TYR A C 1
ATOM 1691 O O . TYR A 1 209 ? -3.913 22.418 14.914 1.00 84.25 209 TYR A O 1
ATOM 1699 N N . THR A 1 210 ? -2.957 24.258 14.038 1.00 82.25 210 THR A N 1
ATOM 1700 C CA . THR A 1 210 ? -3.651 24.201 12.743 1.00 82.25 210 THR A CA 1
ATOM 1701 C C . THR A 1 210 ? -3.352 22.889 12.021 1.00 82.25 210 THR A C 1
ATOM 1703 O O . THR A 1 210 ? -4.265 22.241 11.518 1.00 82.25 210 THR A O 1
ATOM 1706 N N . ALA A 1 211 ? -2.094 22.439 12.024 1.00 82.94 211 ALA A N 1
ATOM 1707 C CA . ALA A 1 211 ? -1.701 21.172 11.416 1.00 82.94 211 ALA A CA 1
ATOM 1708 C C . ALA A 1 211 ? -2.390 19.970 12.085 1.00 82.94 211 ALA A C 1
ATOM 1710 O O . ALA A 1 211 ? -2.935 19.115 11.389 1.00 82.94 211 ALA A O 1
ATOM 1711 N N . LYS A 1 212 ? -2.416 19.911 13.424 1.00 81.12 212 LYS A N 1
ATOM 1712 C CA . LYS A 1 212 ? -3.086 18.830 14.171 1.00 81.12 212 LYS A CA 1
ATOM 1713 C C . LYS A 1 212 ? -4.602 18.853 13.988 1.00 81.12 212 LYS A C 1
ATOM 1715 O O . LYS A 1 212 ? -5.204 17.799 13.808 1.00 81.12 212 LYS A O 1
ATOM 1720 N N . PHE A 1 213 ? -5.206 20.038 13.995 1.00 82.94 213 PHE A N 1
ATOM 1721 C CA . PHE A 1 213 ? -6.637 20.213 13.770 1.00 82.94 213 PHE A CA 1
ATOM 1722 C C . PHE A 1 213 ? -7.042 19.731 12.372 1.00 82.94 213 PHE A C 1
ATOM 1724 O O . PHE A 1 213 ? -7.919 18.879 12.241 1.00 82.94 213 PHE A O 1
ATOM 1731 N N . MET A 1 214 ? -6.332 20.183 11.332 1.00 83.31 214 MET A N 1
ATOM 1732 C CA . MET A 1 214 ? -6.567 19.742 9.954 1.00 83.31 214 MET A CA 1
ATOM 1733 C C . MET A 1 214 ? -6.330 18.238 9.781 1.00 83.31 214 MET A C 1
ATOM 1735 O O . MET A 1 214 ? -7.087 17.577 9.073 1.00 83.31 214 MET A O 1
ATOM 1739 N N . LEU A 1 215 ? -5.327 17.671 10.460 1.00 83.25 215 LEU A N 1
ATOM 1740 C CA . LEU A 1 215 ? -5.070 16.230 10.456 1.00 83.25 215 LEU A CA 1
ATOM 1741 C C . LEU A 1 215 ? -6.242 15.435 11.052 1.00 83.25 215 LEU A C 1
ATOM 1743 O O . LEU A 1 215 ? -6.629 14.408 10.496 1.00 83.25 215 LEU A O 1
ATOM 1747 N N . TYR A 1 216 ? -6.820 15.896 12.163 1.00 81.62 216 TYR A N 1
ATOM 1748 C CA . TYR A 1 216 ? -7.979 15.246 12.779 1.00 81.62 216 TYR A CA 1
ATOM 1749 C C . TYR A 1 216 ? -9.250 15.393 11.937 1.00 81.62 216 TYR A C 1
ATOM 1751 O O . TYR A 1 216 ? -9.969 14.408 11.783 1.00 81.62 216 TYR A O 1
ATOM 1759 N N . LEU A 1 217 ? -9.477 16.550 11.306 1.00 78.62 217 LEU A N 1
ATOM 1760 C CA . LEU A 1 217 ? -10.588 16.732 10.362 1.00 78.62 217 LEU A CA 1
ATOM 1761 C C . LEU A 1 217 ? -10.459 15.847 9.115 1.00 78.62 217 LEU A C 1
ATOM 1763 O O . LEU A 1 217 ? -11.443 15.284 8.643 1.00 78.62 217 LEU A O 1
ATOM 1767 N N . ALA A 1 218 ? -9.245 15.667 8.596 1.00 75.06 218 ALA A N 1
ATOM 1768 C CA . ALA A 1 218 ? -8.992 14.725 7.506 1.00 75.06 218 ALA A CA 1
ATOM 1769 C C . ALA A 1 218 ? -9.158 13.257 7.945 1.00 75.06 218 ALA A C 1
ATOM 1771 O O . ALA A 1 218 ? -9.344 12.364 7.115 1.00 75.06 218 ALA A O 1
ATOM 1772 N N . ALA A 1 219 ? -9.059 12.980 9.250 1.00 71.00 219 ALA A N 1
ATOM 1773 C CA . ALA A 1 219 ? -9.232 11.646 9.802 1.00 71.00 219 ALA A CA 1
ATOM 1774 C C . ALA A 1 219 ? -10.702 11.275 10.046 1.00 71.00 219 ALA A C 1
ATOM 1776 O O . ALA A 1 219 ? -11.002 10.076 9.969 1.00 71.00 219 ALA A O 1
ATOM 1777 N N . SER A 1 220 ? -11.576 12.255 10.309 1.00 69.94 220 SER A N 1
ATOM 1778 C CA . SER A 1 220 ? -13.031 12.074 10.355 1.00 69.94 220 SER A CA 1
ATOM 1779 C C . SER A 1 220 ? -13.578 11.751 8.968 1.00 69.94 220 SER A C 1
ATOM 1781 O O . SER A 1 220 ? -13.292 12.452 8.000 1.00 69.94 220 SER A O 1
ATOM 1783 N N . ASP A 1 221 ? -14.396 10.703 8.870 1.00 62.56 221 ASP A N 1
ATOM 1784 C CA . ASP A 1 221 ? -15.272 10.558 7.710 1.00 62.56 221 ASP A CA 1
ATOM 1785 C C . ASP A 1 221 ? -16.220 11.770 7.685 1.00 62.56 221 ASP A C 1
ATOM 1787 O O . ASP A 1 221 ? -16.676 12.239 8.731 1.00 62.56 221 ASP A O 1
ATOM 1791 N N . LEU A 1 222 ? -16.485 12.289 6.487 1.00 49.47 222 LEU A N 1
ATOM 1792 C CA . LEU A 1 222 ? -17.104 13.586 6.164 1.00 49.47 222 LEU A CA 1
ATOM 1793 C C . LEU A 1 222 ? -18.392 13.956 6.949 1.00 49.47 222 LEU A C 1
ATOM 1795 O O . LEU A 1 222 ? -18.794 15.116 6.946 1.00 49.47 222 LEU A O 1
ATOM 1799 N N . ALA A 1 223 ? -19.024 13.002 7.638 1.00 47.66 223 ALA A N 1
ATOM 1800 C CA . ALA A 1 223 ? -20.231 13.182 8.445 1.00 47.66 223 ALA A CA 1
ATOM 1801 C C . ALA A 1 223 ? -20.047 14.073 9.693 1.00 47.66 223 ALA A C 1
ATOM 1803 O O . ALA A 1 223 ? -21.021 14.650 10.172 1.00 47.66 223 ALA A O 1
ATOM 1804 N N . ILE A 1 224 ? -18.826 14.218 10.225 1.00 48.56 224 ILE A N 1
ATOM 1805 C CA . ILE A 1 224 ? -18.576 15.083 11.397 1.00 48.56 224 ILE A CA 1
ATOM 1806 C C . ILE A 1 224 ? -18.284 16.533 10.979 1.00 48.56 224 ILE A C 1
ATOM 1808 O O . ILE A 1 224 ? -18.689 17.465 11.674 1.00 48.56 224 ILE A O 1
ATOM 1812 N N . CYS A 1 225 ? -17.655 16.755 9.820 1.00 43.81 225 CYS A N 1
ATOM 1813 C CA . CYS A 1 225 ? -17.305 18.100 9.348 1.00 43.81 225 CYS A CA 1
ATOM 1814 C C . CYS A 1 225 ? -18.538 18.984 9.094 1.00 43.81 225 CYS A C 1
ATOM 1816 O O . CYS A 1 225 ? -18.496 20.181 9.369 1.00 43.81 225 CYS A O 1
ATOM 1818 N N . THR A 1 226 ? -19.660 18.412 8.647 1.00 37.56 226 THR A N 1
ATOM 1819 C CA . THR A 1 226 ? -20.913 19.162 8.454 1.00 37.56 226 THR A CA 1
ATOM 1820 C C . THR A 1 226 ? -21.556 19.616 9.766 1.00 37.56 226 THR A C 1
ATOM 1822 O O . THR A 1 226 ? -22.227 20.642 9.782 1.00 37.56 226 THR A O 1
ATOM 1825 N N . LEU A 1 227 ? -21.332 18.906 10.877 1.00 42.25 227 LEU A N 1
ATOM 1826 C CA . LEU A 1 227 ? -21.874 19.283 12.190 1.00 42.25 227 LEU A CA 1
ATOM 1827 C C . LEU A 1 227 ? -21.039 20.358 12.898 1.00 42.25 227 LEU A C 1
ATOM 1829 O O . LEU A 1 227 ? -21.581 21.117 13.696 1.00 42.25 227 LEU A O 1
ATOM 1833 N N . TRP A 1 228 ? -19.741 20.455 12.599 1.00 42.38 228 TRP A N 1
ATOM 1834 C CA . TRP A 1 228 ? -18.879 21.492 13.177 1.00 42.38 228 TRP A CA 1
ATOM 1835 C C . TRP A 1 228 ? -18.993 22.841 12.463 1.00 42.38 228 TRP A C 1
ATOM 1837 O O . TRP A 1 228 ? -18.892 23.867 13.128 1.00 42.38 228 TRP A O 1
ATOM 1847 N N . ILE A 1 229 ? -19.274 22.862 11.154 1.00 42.69 229 ILE A N 1
ATOM 1848 C CA . ILE A 1 229 ? -19.553 24.116 10.430 1.00 42.69 229 ILE A CA 1
ATOM 1849 C C . ILE A 1 229 ? -20.828 24.784 10.977 1.00 42.69 229 ILE A C 1
ATOM 1851 O O . ILE A 1 229 ? -20.824 25.983 11.219 1.00 42.69 229 ILE A O 1
ATOM 1855 N N . PHE A 1 230 ? -21.864 24.008 11.312 1.00 34.47 230 PHE A N 1
ATOM 1856 C CA . PHE A 1 230 ? -23.095 24.538 11.918 1.00 34.47 230 PHE A CA 1
ATOM 1857 C C . PHE A 1 230 ? -22.954 25.013 13.375 1.00 34.47 230 PHE A C 1
ATOM 1859 O O . PHE A 1 230 ? -23.867 25.647 13.886 1.00 34.47 230 PHE A O 1
ATOM 1866 N N . ARG A 1 231 ? -21.841 24.720 14.062 1.00 37.56 231 ARG A N 1
ATOM 1867 C CA . ARG A 1 231 ? -21.625 25.105 15.472 1.00 37.56 231 ARG A CA 1
ATOM 1868 C C . ARG A 1 231 ? -20.711 26.326 15.642 1.00 37.56 231 ARG A C 1
ATOM 1870 O O . ARG A 1 231 ? -20.355 26.666 16.763 1.00 37.56 231 ARG A O 1
ATOM 1877 N N . ILE A 1 232 ? -20.300 26.956 14.541 1.00 42.66 232 ILE A N 1
ATOM 1878 C CA . ILE A 1 232 ? -19.567 28.234 14.547 1.00 42.66 232 ILE A CA 1
ATOM 1879 C C . ILE A 1 232 ? -20.503 29.416 14.199 1.00 42.66 232 ILE A C 1
ATOM 1881 O O . ILE A 1 232 ? -20.107 30.569 14.341 1.00 42.66 232 ILE A O 1
ATOM 1885 N N . GLU A 1 233 ? -21.756 29.144 13.815 1.00 39.91 233 GLU A N 1
ATOM 1886 C CA . GLU A 1 233 ? -22.777 30.153 13.471 1.00 39.91 233 GLU A CA 1
ATOM 1887 C C . GLU A 1 233 ? -23.929 30.285 14.496 1.00 39.91 233 GLU A C 1
ATOM 1889 O O . GLU A 1 233 ? -24.929 30.931 14.194 1.00 39.91 233 GLU A O 1
ATOM 1894 N N . ASP A 1 234 ? -23.777 29.748 15.713 1.00 36.03 234 ASP A N 1
ATOM 1895 C CA . ASP A 1 234 ? -24.670 29.982 16.872 1.00 36.03 234 ASP A CA 1
ATOM 1896 C C . ASP A 1 234 ? -23.818 30.272 18.123 1.00 36.03 234 ASP A C 1
ATOM 1898 O O . ASP A 1 234 ? -24.131 31.228 18.868 1.00 36.03 234 ASP A O 1
#

Secondary structure (DSSP, 8-state):
---------------------------------------------------HHHHHHHHHHHHHHHHHHHHHHHHHHHHHHHHHHHHHHHHHHHHHHHHHHHTTSPPPPB---TTS-TTHHHHHHHHHTGGGHHHHSSSSSHHHHHHGGGB-HHHHHHHHHHHHHHTTS---HHHHHHHHHHHHS-TTHHHHHHHHHHS----S-HHHHHHHHHHHHHHS-TTTHHHHHTTS--

Foldseek 3Di:
DDDDDDDDDDDDDDDDDDDDDDDDDDDDDDDDDDDDDDDDDDDDDDDDDDDVVNVVVVVVVVVVVVVVVVVVVVVVVVVVVVVVVVVVVVVVVVVVVVVVVVLPDDQAADALDPVDDLVVNLVSLCVSVVVCVVQQPDQAQVSVVVCLVRYHDNVNVVVVVVCVVCPPGGPHNVNVSVVSCVVSPDPCQVVVLVVCLVVLDPPDDPVVSVVVNVVSCVVDDPVVVVVVVVVVVD

Organism: NCBI:txid53985

Sequence (234 aa):
MDDSTTAETMRQAASTRNASPTAAHAGTEMPTPAGTPSQASSSTMPPPHVSEQSVLMQMMQRMAVQQHVMQTQQQQFQAFLEQQARVQNELFEKQAKASRQRSKGEPPKFNGSAKEDLKLWPFQIEEHFISYAAERDGNDSRFVDLVVPYLGTNVMSWYREFKQTLGEHPRTWYLFKQQLRIRFRDSDFEYKLLSRLYDLRATGTQQEYTAKFMLYLAASDLAICTLWIFRIED

pLDDT: mean 72.55, std 22.32, range [27.78, 96.0]